Protein AF-A0A367QYI2-F1 (afdb_monomer)

Structure (mmCIF, N/CA/C/O backbone):
data_AF-A0A367QYI2-F1
#
_entry.id   AF-A0A367QYI2-F1
#
loop_
_atom_site.group_PDB
_atom_site.id
_atom_site.type_symbol
_atom_site.label_atom_id
_atom_site.label_alt_id
_atom_site.label_comp_id
_atom_site.label_asym_id
_atom_site.label_entity_id
_atom_site.label_seq_id
_atom_site.pdbx_PDB_ins_code
_atom_site.Cartn_x
_atom_site.Cartn_y
_atom_site.Cartn_z
_atom_site.occupancy
_atom_site.B_iso_or_equiv
_atom_site.auth_seq_id
_atom_site.auth_comp_id
_atom_site.auth_asym_id
_atom_site.auth_atom_id
_atom_site.pdbx_PDB_model_num
ATOM 1 N N . MET A 1 1 ? -37.140 12.675 24.657 1.00 33.09 1 MET A N 1
ATOM 2 C CA . MET A 1 1 ? -36.921 11.215 24.728 1.00 33.09 1 MET A CA 1
ATOM 3 C C . MET A 1 1 ? -35.432 10.967 24.541 1.00 33.09 1 MET A C 1
ATOM 5 O O . MET A 1 1 ? -34.938 11.070 23.429 1.00 33.09 1 MET A O 1
ATOM 9 N N . THR A 1 2 ? -34.694 10.814 25.639 1.00 36.16 2 THR A N 1
ATOM 10 C CA . THR A 1 2 ? -33.229 10.677 25.660 1.00 36.16 2 THR A CA 1
ATOM 11 C C . THR A 1 2 ? -32.842 9.211 25.486 1.00 36.16 2 THR A C 1
ATOM 13 O O . THR A 1 2 ? -33.290 8.355 26.243 1.00 36.16 2 THR A O 1
ATOM 16 N N . ASN A 1 3 ? -32.056 8.930 24.449 1.00 42.47 3 ASN A N 1
ATOM 17 C CA . ASN A 1 3 ? -31.706 7.588 23.998 1.00 42.47 3 ASN A CA 1
ATOM 18 C C . ASN A 1 3 ? -30.513 7.051 24.818 1.00 42.47 3 ASN A C 1
ATOM 20 O O . ASN A 1 3 ? -29.410 7.586 24.723 1.00 42.47 3 ASN A O 1
ATOM 24 N N . ASN A 1 4 ? -30.724 6.010 25.630 1.00 48.91 4 ASN A N 1
ATOM 25 C CA . ASN A 1 4 ? -29.711 5.374 26.488 1.00 48.91 4 ASN A CA 1
ATOM 26 C C . ASN A 1 4 ? -28.775 4.442 25.688 1.00 48.91 4 ASN A C 1
ATOM 28 O O . ASN A 1 4 ? -28.668 3.254 25.975 1.00 48.91 4 ASN A O 1
ATOM 32 N N . GLN A 1 5 ? -28.088 4.963 24.669 1.00 58.94 5 GLN A N 1
ATOM 33 C CA . GLN A 1 5 ? -27.255 4.155 23.760 1.00 58.94 5 GLN A CA 1
ATOM 34 C C . GLN A 1 5 ? -25.914 3.677 24.360 1.00 58.94 5 GLN A C 1
ATOM 36 O O . GLN A 1 5 ? -25.220 2.882 23.730 1.00 58.94 5 GLN A O 1
ATOM 41 N N . ASN A 1 6 ? -25.563 4.106 25.579 1.00 57.41 6 ASN A N 1
ATOM 42 C CA . ASN A 1 6 ? -24.257 3.850 26.208 1.00 57.41 6 ASN A CA 1
ATOM 43 C C . ASN A 1 6 ? -24.313 2.960 27.469 1.00 57.41 6 ASN A C 1
ATOM 45 O O . ASN A 1 6 ? -23.359 2.967 28.242 1.00 57.41 6 ASN A O 1
ATOM 49 N N . GLN A 1 7 ? -25.404 2.219 27.713 1.00 60.59 7 GLN A N 1
ATOM 50 C CA . GLN A 1 7 ? -25.492 1.303 28.862 1.00 60.59 7 GLN A CA 1
ATOM 51 C C . GLN A 1 7 ? -25.149 -0.157 28.496 1.00 60.59 7 GLN A C 1
ATOM 53 O O . GLN A 1 7 ? -25.403 -0.564 27.358 1.00 60.59 7 GLN A O 1
ATOM 58 N N . PRO A 1 8 ? -24.580 -0.940 29.438 1.00 59.44 8 PRO A N 1
ATOM 59 C CA . PRO A 1 8 ? -24.299 -2.366 29.248 1.00 59.44 8 PRO A CA 1
ATOM 60 C C . PRO A 1 8 ? -25.565 -3.167 28.919 1.00 59.44 8 PRO A C 1
ATOM 62 O O . PRO A 1 8 ? -26.637 -2.867 29.449 1.00 59.44 8 PRO A O 1
ATOM 65 N N . ARG A 1 9 ? -25.445 -4.199 28.074 1.00 71.56 9 ARG A N 1
ATOM 66 C CA . ARG A 1 9 ? -26.553 -5.116 27.736 1.00 71.56 9 ARG A CA 1
ATOM 67 C C . ARG A 1 9 ? -26.492 -6.397 28.567 1.00 71.56 9 ARG A C 1
ATOM 69 O O . ARG A 1 9 ? -25.486 -6.696 29.200 1.00 71.56 9 ARG A O 1
ATOM 76 N N . GLU A 1 10 ? -27.572 -7.175 28.508 1.00 49.34 10 GLU A N 1
ATOM 77 C CA . GLU A 1 10 ? -27.796 -8.405 29.287 1.00 49.34 10 GLU A CA 1
ATOM 78 C C . GLU A 1 10 ? -26.664 -9.452 29.188 1.00 49.34 10 GLU A C 1
ATOM 80 O O . GLU A 1 10 ? -26.490 -10.248 30.105 1.00 49.34 10 GLU A O 1
ATOM 85 N N . PHE A 1 11 ? -25.851 -9.421 28.126 1.00 48.97 11 PHE A N 1
ATOM 86 C CA . PHE A 1 11 ? -24.791 -10.405 27.865 1.00 48.97 11 PHE A CA 1
ATOM 87 C C . PHE A 1 11 ? -23.361 -9.841 27.956 1.00 48.97 11 PHE A C 1
ATOM 89 O O . PHE A 1 11 ? -22.409 -10.511 27.551 1.00 48.97 11 PHE A O 1
ATOM 96 N N . ASP A 1 12 ? -23.184 -8.622 28.472 1.00 59.81 12 ASP A N 1
ATOM 97 C CA . ASP A 1 12 ? -21.860 -8.004 28.584 1.00 59.81 12 ASP A CA 1
ATOM 98 C C . ASP A 1 12 ? -21.058 -8.610 29.756 1.00 59.81 12 ASP A C 1
ATOM 100 O O . ASP A 1 12 ? -21.480 -8.589 30.912 1.00 59.81 12 ASP A O 1
ATOM 104 N N . ALA A 1 13 ? -19.866 -9.144 29.466 1.00 55.72 13 ALA A N 1
ATOM 105 C CA . ALA A 1 13 ? -19.007 -9.792 30.460 1.00 55.72 13 ALA A CA 1
ATOM 106 C C . ALA A 1 13 ? -18.447 -8.806 31.509 1.00 55.72 13 ALA A C 1
ATOM 108 O O . ALA A 1 13 ? -17.882 -7.761 31.168 1.00 55.72 13 ALA A O 1
ATOM 109 N N . VAL A 1 14 ? -18.537 -9.184 32.790 1.00 59.78 14 VAL A N 1
ATOM 110 C CA . VAL A 1 14 ? -18.069 -8.401 33.948 1.00 59.78 14 VAL A CA 1
ATOM 111 C C . VAL A 1 14 ? -16.711 -8.926 34.433 1.00 59.78 14 VAL A C 1
ATOM 113 O O . VAL A 1 14 ? -16.558 -10.115 34.701 1.00 59.78 14 VAL A O 1
ATOM 116 N N . LEU A 1 15 ? -15.713 -8.045 34.569 1.00 46.69 15 LEU A N 1
ATOM 117 C CA . LEU A 1 15 ? -14.399 -8.385 35.134 1.00 46.69 15 LEU A CA 1
ATOM 118 C C . LEU A 1 15 ? -14.433 -8.274 36.666 1.00 46.69 15 LEU A C 1
ATOM 120 O O . LEU A 1 15 ? -14.500 -7.167 37.200 1.00 46.69 15 LEU A O 1
ATOM 124 N N . GLY A 1 16 ? -14.355 -9.410 37.360 1.00 41.06 16 GLY A N 1
ATOM 125 C CA . GLY A 1 16 ? -14.095 -9.467 38.800 1.00 41.06 16 GLY A CA 1
ATOM 126 C C . GLY A 1 16 ? -12.598 -9.342 39.103 1.00 41.06 16 GLY A C 1
ATOM 127 O O . GLY A 1 16 ? -11.780 -10.003 38.467 1.00 41.06 16 GLY A O 1
ATOM 128 N N . GLY A 1 17 ? -12.241 -8.487 40.061 1.00 43.31 17 GLY A N 1
ATOM 129 C CA . GLY A 1 17 ? -10.949 -8.515 40.755 1.00 43.31 17 GLY A CA 1
ATOM 130 C C . GLY A 1 17 ? -11.132 -9.069 42.172 1.00 43.31 17 GLY A C 1
ATOM 131 O O . GLY A 1 17 ? -12.247 -9.067 42.681 1.00 43.31 17 GLY A O 1
ATOM 132 N N . GLU A 1 18 ? -10.055 -9.523 42.817 1.00 44.06 18 GLU A N 1
ATOM 133 C CA . GLU A 1 18 ? -10.060 -10.210 44.129 1.00 44.06 18 GLU A CA 1
ATOM 134 C C . GLU A 1 18 ? -10.476 -9.349 45.347 1.00 44.06 18 GLU A C 1
ATOM 136 O O . GLU A 1 18 ? -10.315 -9.765 46.491 1.00 44.06 18 GLU A O 1
ATOM 141 N N . ALA A 1 19 ? -11.042 -8.159 45.136 1.00 45.22 19 ALA A N 1
ATOM 142 C CA . ALA A 1 19 ? -11.646 -7.353 46.193 1.00 45.22 19 ALA A CA 1
ATOM 143 C C . ALA A 1 19 ? -13.176 -7.362 46.038 1.00 45.22 19 ALA A C 1
ATOM 145 O O . ALA A 1 19 ? -13.660 -7.266 44.904 1.00 45.22 19 ALA A O 1
ATOM 146 N N . PRO A 1 20 ? -13.956 -7.441 47.137 1.00 42.88 20 PRO A N 1
ATOM 147 C CA . PRO A 1 20 ? -15.406 -7.322 47.053 1.00 42.88 20 PRO A CA 1
ATOM 148 C C . PRO A 1 20 ? -15.742 -6.003 46.342 1.00 42.88 20 PRO A C 1
ATOM 150 O O . PRO A 1 20 ? -15.169 -4.963 46.691 1.00 42.88 20 PRO A O 1
ATOM 153 N N . PRO A 1 21 ? -16.602 -6.031 45.309 1.00 43.38 21 PRO A N 1
ATOM 154 C CA . PRO A 1 21 ? -16.831 -4.858 44.490 1.00 43.38 21 PRO A CA 1
ATOM 155 C C . PRO A 1 21 ? -17.368 -3.726 45.373 1.00 43.38 21 PRO A C 1
ATOM 157 O O . PRO A 1 21 ? -18.259 -3.967 46.197 1.00 43.38 21 PRO A O 1
ATOM 160 N N . PRO A 1 22 ? -16.871 -2.484 45.213 1.00 47.41 22 PRO A N 1
ATOM 161 C CA . PRO A 1 22 ? -17.568 -1.327 45.744 1.00 47.41 22 PRO A CA 1
ATOM 162 C C . PRO A 1 22 ? -19.017 -1.416 45.269 1.00 47.41 22 PRO A C 1
ATOM 164 O O . PRO A 1 22 ? -19.263 -1.726 44.104 1.00 47.41 22 PRO A O 1
ATOM 167 N N . VAL A 1 23 ? -19.973 -1.106 46.141 1.00 47.53 23 VAL A N 1
ATOM 168 C CA . VAL A 1 23 ? -21.430 -1.174 45.888 1.00 47.53 23 VAL A CA 1
ATOM 169 C C . VAL A 1 23 ? -21.878 -0.258 44.717 1.00 47.53 23 VAL A C 1
ATOM 171 O O . VAL A 1 23 ? -23.050 -0.183 44.369 1.00 47.53 23 VAL A O 1
ATOM 174 N N . GLN A 1 24 ? -20.929 0.417 44.060 1.00 39.41 24 GLN A N 1
ATOM 175 C CA . GLN A 1 24 ? -21.075 1.308 42.908 1.00 39.41 24 GLN A CA 1
ATOM 176 C C . GLN A 1 24 ? -20.032 1.028 41.801 1.00 39.41 24 GLN A C 1
ATOM 178 O O . GLN A 1 24 ? -19.672 1.924 41.039 1.00 39.41 24 GLN A O 1
ATOM 183 N N . GLY A 1 25 ? -19.500 -0.195 41.711 1.00 41.28 25 GLY A N 1
ATOM 184 C CA . GLY A 1 25 ? -18.565 -0.602 40.661 1.00 41.28 25 GLY A CA 1
ATOM 185 C C . GLY A 1 25 ? -19.234 -0.598 39.287 1.00 41.28 25 GLY A C 1
ATOM 186 O O . GLY A 1 25 ? -19.836 -1.588 38.883 1.00 41.28 25 GLY A O 1
ATOM 187 N N . ALA A 1 26 ? -19.152 0.529 38.580 1.00 44.59 26 ALA A N 1
ATOM 188 C CA . ALA A 1 26 ? -19.699 0.696 37.243 1.00 44.59 26 ALA A CA 1
ATOM 189 C C . ALA A 1 26 ? -19.137 -0.370 36.288 1.00 44.59 26 ALA A C 1
ATOM 191 O O . ALA A 1 26 ? -17.939 -0.409 35.995 1.00 44.59 26 ALA A O 1
ATOM 192 N N . VAL A 1 27 ? -20.023 -1.228 35.785 1.00 48.16 27 VAL A N 1
ATOM 193 C CA . VAL A 1 27 ? -19.749 -2.105 34.649 1.00 48.16 27 VAL A CA 1
ATOM 194 C C . VAL A 1 27 ? -19.496 -1.189 33.455 1.00 48.16 27 VAL A C 1
ATOM 196 O O . VAL A 1 27 ? -20.426 -0.584 32.926 1.00 48.16 27 VAL A O 1
ATOM 199 N N . LEU A 1 28 ? -18.236 -1.042 33.042 1.00 55.84 28 LEU A N 1
ATOM 200 C CA . LEU A 1 28 ? -17.878 -0.368 31.790 1.00 55.84 28 LEU A CA 1
ATOM 201 C C . LEU A 1 28 ? -18.265 -1.280 30.614 1.00 55.84 28 LEU A C 1
ATOM 203 O O . LEU A 1 28 ? -17.398 -1.812 29.929 1.00 55.84 28 LEU A O 1
ATOM 207 N N . GLY A 1 29 ? -19.559 -1.542 30.449 1.00 71.00 29 GLY A N 1
ATOM 208 C CA . GLY A 1 29 ? -20.126 -2.123 29.237 1.00 71.00 29 GLY A CA 1
ATOM 209 C C . GLY A 1 29 ? -20.363 -1.039 28.191 1.00 71.00 29 GLY A C 1
ATOM 210 O O . GLY A 1 29 ? -19.958 0.117 28.358 1.00 71.00 29 GLY A O 1
ATOM 211 N N . GLY A 1 30 ? -21.004 -1.409 27.090 1.00 84.62 30 GLY A N 1
ATOM 212 C CA . GLY A 1 30 ? -21.231 -0.470 25.999 1.00 84.62 30 GLY A CA 1
ATOM 213 C C . GLY A 1 30 ? -19.937 0.015 25.323 1.00 84.62 30 GLY A C 1
ATOM 214 O O . GLY A 1 30 ? -18.882 -0.621 25.388 1.00 84.62 30 GLY A O 1
ATOM 215 N N . ILE A 1 31 ? -20.002 1.187 24.688 1.00 90.00 31 ILE A N 1
ATOM 216 C CA . ILE A 1 31 ? -18.887 1.742 23.904 1.00 90.00 31 ILE A CA 1
ATOM 217 C C . ILE A 1 31 ? -17.633 2.052 24.743 1.00 90.00 31 ILE A C 1
ATOM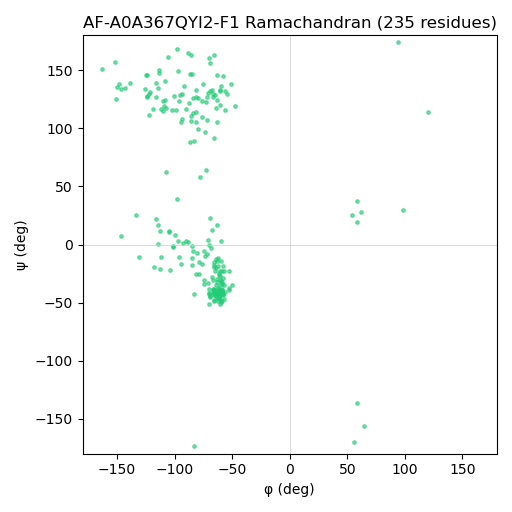 219 O O . ILE A 1 31 ? -16.511 1.935 24.251 1.00 90.00 31 ILE A O 1
ATOM 223 N N . GLU A 1 32 ? -17.787 2.389 26.026 1.00 87.44 32 GLU A N 1
ATOM 224 C CA . GLU A 1 32 ? -16.648 2.628 26.926 1.00 87.44 32 GLU A CA 1
ATOM 225 C C . GLU A 1 32 ? -15.908 1.327 27.270 1.00 87.44 32 GLU A C 1
ATOM 227 O O . GLU A 1 32 ? -14.675 1.306 27.356 1.00 87.44 32 GLU A O 1
ATOM 232 N N . GLY A 1 33 ? -16.634 0.209 27.364 1.00 88.19 33 GLY A N 1
ATOM 233 C CA . GLY A 1 33 ? -16.040 -1.123 27.472 1.00 88.19 33 GLY A CA 1
ATOM 234 C C . GLY A 1 33 ? -15.196 -1.490 26.258 1.00 88.19 33 GLY A C 1
ATOM 235 O O . GLY A 1 33 ? -14.067 -1.972 26.403 1.00 88.19 33 GLY A O 1
ATOM 236 N N . VAL A 1 34 ? -15.705 -1.182 25.062 1.00 91.06 34 VAL A N 1
ATOM 237 C CA . VAL A 1 34 ? -14.985 -1.376 23.797 1.00 91.06 34 VAL A CA 1
ATOM 238 C C . VAL A 1 34 ? -13.680 -0.580 23.779 1.00 91.06 34 VAL A C 1
ATOM 240 O O . VAL A 1 34 ? -12.621 -1.151 23.519 1.00 91.06 34 VAL A O 1
ATOM 243 N N . LYS A 1 35 ? -13.711 0.715 24.124 1.00 92.94 35 LYS A N 1
ATOM 244 C CA . LYS A 1 35 ? -12.503 1.564 24.179 1.00 92.94 35 LYS A CA 1
ATOM 245 C C . LYS A 1 35 ? -11.456 1.031 25.160 1.00 92.94 35 LYS A C 1
ATOM 247 O O . LYS A 1 35 ? -10.257 1.016 24.855 1.00 92.94 35 LYS A O 1
ATOM 252 N N . ARG A 1 36 ? -11.895 0.548 26.329 1.00 88.88 36 ARG A N 1
ATOM 253 C CA . ARG A 1 36 ? -11.002 -0.045 27.335 1.00 88.88 36 ARG A CA 1
ATOM 254 C C . ARG A 1 36 ? -10.322 -1.307 26.805 1.00 88.88 36 ARG A C 1
ATOM 256 O O . ARG A 1 36 ? -9.107 -1.446 26.950 1.00 88.88 36 ARG A O 1
ATOM 263 N N . ARG A 1 37 ? -11.077 -2.209 26.169 1.00 90.44 37 ARG A N 1
ATOM 264 C CA . ARG A 1 37 ? -10.540 -3.444 25.571 1.00 90.44 37 ARG A CA 1
ATOM 265 C C . ARG A 1 37 ? -9.614 -3.157 24.384 1.00 90.44 37 ARG A C 1
ATOM 267 O O . ARG A 1 37 ? -8.548 -3.768 24.291 1.00 90.44 37 ARG A O 1
ATOM 274 N N . LEU A 1 38 ? -9.946 -2.164 23.559 1.00 89.75 38 LEU A N 1
ATOM 275 C CA . LEU A 1 38 ? -9.109 -1.685 22.454 1.00 89.75 38 LEU A CA 1
ATOM 276 C C . LEU A 1 38 ? -7.736 -1.164 22.920 1.00 89.75 38 LEU A C 1
ATOM 278 O O . LEU A 1 38 ? -6.741 -1.287 22.203 1.00 89.75 38 LEU A O 1
ATOM 282 N N . SER A 1 39 ? -7.674 -0.611 24.134 1.00 86.75 39 SER A N 1
ATOM 283 C CA . SER A 1 39 ? -6.437 -0.117 24.757 1.00 86.75 39 SER A CA 1
ATOM 284 C C . SER A 1 39 ? -5.618 -1.205 25.467 1.00 86.75 39 SER A C 1
ATOM 286 O O . SER A 1 39 ? -4.508 -0.933 25.939 1.00 86.75 39 SER A O 1
ATOM 288 N N . SER A 1 40 ? -6.136 -2.436 25.558 1.00 84.19 40 SER A N 1
ATOM 289 C CA . SER A 1 40 ? -5.463 -3.538 26.251 1.00 84.19 40 SER A CA 1
ATOM 290 C C . SER A 1 40 ? -4.158 -3.963 25.557 1.00 84.19 40 SER A C 1
ATOM 292 O O . SER A 1 40 ? -3.880 -3.626 24.404 1.00 84.19 40 SER A O 1
ATOM 294 N N . SER A 1 41 ? -3.303 -4.695 26.274 1.00 82.44 41 SER A N 1
ATOM 295 C CA . SER A 1 41 ? -2.088 -5.294 25.704 1.00 82.44 41 SER A CA 1
ATOM 296 C C . SER A 1 41 ? -2.375 -6.535 24.852 1.00 82.44 41 SER A C 1
ATOM 298 O O . SER A 1 41 ? -1.515 -6.941 24.071 1.00 82.44 41 SER A O 1
ATOM 300 N N . ASN A 1 42 ? -3.565 -7.132 24.974 1.00 86.19 42 ASN A N 1
ATOM 301 C CA . ASN A 1 42 ? -3.948 -8.303 24.202 1.00 86.19 42 ASN A CA 1
ATOM 302 C C . ASN A 1 42 ? -4.421 -7.878 22.802 1.00 86.19 42 ASN A C 1
ATOM 304 O O . ASN A 1 42 ? -5.451 -7.226 22.633 1.00 86.19 42 ASN A O 1
ATOM 308 N N . ILE A 1 43 ? -3.652 -8.269 21.786 1.00 83.06 43 ILE A N 1
ATOM 309 C CA . ILE A 1 43 ? -3.894 -7.873 20.397 1.00 83.06 43 ILE A CA 1
ATOM 310 C C . ILE A 1 43 ? -5.203 -8.459 19.857 1.00 83.06 43 ILE A C 1
ATOM 312 O O . ILE A 1 43 ? -5.911 -7.765 19.134 1.00 83.06 43 ILE A O 1
ATOM 316 N N . GLU A 1 44 ? -5.533 -9.705 20.196 1.00 84.00 44 GLU A N 1
ATOM 317 C CA . GLU A 1 44 ? -6.757 -10.361 19.720 1.00 84.00 44 GLU A CA 1
ATOM 318 C C . GLU A 1 44 ? -7.998 -9.685 20.298 1.00 84.00 44 GLU A C 1
ATOM 320 O O . GLU A 1 44 ? -8.940 -9.389 19.566 1.00 84.00 44 GLU A O 1
ATOM 325 N N . VAL A 1 45 ? -7.946 -9.330 21.585 1.00 87.25 45 VAL A N 1
ATOM 326 C CA . VAL A 1 45 ? -8.983 -8.525 22.244 1.00 87.25 45 VAL A CA 1
ATOM 327 C C . VAL A 1 45 ? -9.115 -7.160 21.570 1.00 87.25 45 VAL A C 1
ATOM 329 O O . VAL A 1 45 ? -10.231 -6.704 21.317 1.00 87.25 45 VAL A O 1
ATOM 332 N N . GLY A 1 46 ? -7.995 -6.519 21.226 1.00 89.38 46 GLY A N 1
ATOM 333 C CA . GLY A 1 46 ? -7.995 -5.265 20.476 1.00 89.38 46 GLY A CA 1
ATOM 334 C C . GLY A 1 46 ? -8.685 -5.393 19.115 1.00 89.38 46 GLY A C 1
ATOM 335 O O . GLY A 1 46 ? -9.568 -4.599 18.808 1.00 89.38 46 GLY A O 1
ATOM 336 N N . ILE A 1 47 ? -8.340 -6.414 18.324 1.00 87.88 47 ILE A N 1
ATOM 337 C CA . ILE A 1 47 ? -8.947 -6.680 17.007 1.00 87.88 47 ILE A CA 1
ATOM 338 C C . ILE A 1 47 ? -10.454 -6.942 17.135 1.00 87.88 47 ILE A C 1
ATOM 340 O O . ILE A 1 47 ? -11.241 -6.360 16.386 1.00 87.88 47 ILE A O 1
ATOM 344 N N . ALA A 1 48 ? -10.861 -7.777 18.095 1.00 89.50 48 ALA A N 1
ATOM 345 C CA . ALA A 1 48 ? -12.269 -8.069 18.350 1.00 89.50 48 ALA A CA 1
ATOM 346 C C . ALA A 1 48 ? -13.048 -6.797 18.726 1.00 89.50 48 ALA A C 1
ATOM 348 O O . ALA A 1 48 ? -14.141 -6.568 18.211 1.00 89.50 48 ALA A O 1
ATOM 349 N N . SER A 1 49 ? -12.443 -5.922 19.536 1.00 92.62 49 SER A N 1
ATOM 350 C CA . SER A 1 49 ? -13.050 -4.655 19.967 1.00 92.62 49 SER A CA 1
ATOM 351 C C . SER A 1 49 ? -13.293 -3.691 18.803 1.00 92.62 49 SER A C 1
ATOM 353 O O . SER A 1 49 ? -14.299 -2.990 18.797 1.00 92.62 49 SER A O 1
ATOM 355 N N . VAL A 1 50 ? -12.419 -3.668 17.786 1.00 95.12 50 VAL A N 1
ATOM 356 C CA . VAL A 1 50 ? -12.649 -2.852 16.578 1.00 95.12 50 VAL A CA 1
ATOM 357 C C . VAL A 1 50 ? -13.920 -3.298 15.854 1.00 95.12 50 VAL A C 1
ATOM 359 O O . VAL A 1 50 ? -14.712 -2.462 15.436 1.00 95.12 50 VAL A O 1
ATOM 362 N N . SER A 1 51 ? -14.135 -4.608 15.729 1.00 91.44 51 SER A N 1
ATOM 363 C CA . SER A 1 51 ? -15.340 -5.136 15.073 1.00 91.44 51 SER A CA 1
ATOM 364 C C . SER A 1 51 ? -16.589 -4.890 15.925 1.00 91.44 51 SER A C 1
ATOM 366 O O . SER A 1 51 ? -17.623 -4.481 15.406 1.00 91.44 51 SER A O 1
ATOM 368 N N . GLU A 1 52 ? -16.479 -5.083 17.243 1.00 92.44 52 GLU A N 1
ATOM 369 C CA . GLU A 1 52 ? -17.567 -4.852 18.199 1.00 92.44 52 GLU A CA 1
ATOM 370 C C . GLU A 1 52 ? -18.045 -3.393 18.206 1.00 92.44 52 GLU A C 1
ATOM 372 O O . GLU A 1 52 ? -19.239 -3.138 18.363 1.00 92.44 52 GLU A O 1
ATOM 377 N N . ALA A 1 53 ? -17.134 -2.434 18.000 1.00 95.50 53 ALA A N 1
ATOM 378 C CA . ALA A 1 53 ? -17.446 -1.009 17.993 1.00 95.50 53 ALA A CA 1
ATOM 379 C C . ALA A 1 53 ? -18.594 -0.663 17.032 1.00 95.50 53 ALA A C 1
ATOM 381 O O . ALA A 1 53 ? -19.446 0.148 17.383 1.00 95.50 53 ALA A O 1
ATOM 382 N N . LEU A 1 54 ? -18.688 -1.318 15.869 1.00 92.12 54 LEU A N 1
ATOM 383 C CA . LEU A 1 54 ? -19.737 -1.050 14.876 1.00 92.12 54 LEU A CA 1
ATOM 384 C C . LEU A 1 54 ? -21.165 -1.252 15.415 1.00 92.12 54 LEU A C 1
ATOM 386 O O . LEU A 1 54 ? -22.100 -0.619 14.928 1.00 92.12 54 LEU A O 1
ATOM 390 N N . ASN A 1 55 ? -21.341 -2.044 16.479 1.00 92.75 55 ASN A N 1
ATOM 391 C CA . ASN A 1 55 ? -22.636 -2.260 17.135 1.00 92.75 55 ASN A CA 1
ATOM 392 C C . ASN A 1 55 ? -23.179 -1.017 17.873 1.00 92.75 55 ASN A C 1
ATOM 394 O O . ASN A 1 55 ? -24.278 -1.071 18.434 1.00 92.75 55 ASN A O 1
ATOM 398 N N . TYR A 1 56 ? -22.415 0.081 17.895 1.00 92.81 56 TYR A N 1
ATOM 399 C CA . TYR A 1 56 ? -22.725 1.334 18.589 1.00 92.81 56 TYR A CA 1
ATOM 400 C C . TYR A 1 56 ? -22.909 2.529 17.631 1.00 92.81 56 TYR A C 1
ATOM 402 O O . TYR A 1 56 ? -22.770 3.684 18.040 1.00 92.81 56 TYR A O 1
ATOM 410 N N . GLY A 1 57 ? -23.217 2.275 16.352 1.00 92.19 57 GLY A N 1
ATOM 411 C CA . GLY A 1 57 ? -23.531 3.316 15.362 1.00 92.19 57 GLY A CA 1
ATOM 412 C C . GLY A 1 57 ? -22.393 4.327 15.186 1.00 92.19 57 GLY A C 1
ATOM 413 O O . GLY A 1 57 ? -21.226 3.944 15.152 1.00 92.19 57 GLY A O 1
ATOM 414 N N . ASN A 1 58 ? -22.712 5.625 15.125 1.00 93.69 58 ASN A N 1
ATOM 415 C CA . ASN A 1 58 ? -21.713 6.683 14.912 1.00 93.69 58 ASN A CA 1
ATOM 416 C C . ASN A 1 58 ? -20.627 6.708 16.000 1.00 93.69 58 ASN A C 1
ATOM 418 O O . ASN A 1 58 ? -19.454 6.893 15.691 1.00 93.69 58 ASN A O 1
ATOM 422 N N . ALA A 1 59 ? -20.988 6.475 17.268 1.00 93.19 59 ALA A N 1
ATOM 423 C CA . ALA A 1 59 ? -20.010 6.392 18.359 1.00 93.19 59 ALA A CA 1
ATOM 424 C C . ALA A 1 59 ? -19.033 5.224 18.147 1.00 93.19 59 ALA A C 1
ATOM 426 O O . ALA A 1 59 ? -17.836 5.346 18.404 1.00 93.19 59 ALA A O 1
ATOM 427 N N . GLY A 1 60 ? -19.552 4.119 17.617 1.00 95.69 60 GLY A N 1
ATOM 428 C CA . GLY A 1 60 ? -18.787 2.981 17.134 1.00 95.69 60 GLY A CA 1
ATOM 429 C C . GLY A 1 60 ? -17.827 3.319 16.005 1.00 95.69 60 GLY A C 1
ATOM 430 O O . GLY A 1 60 ? -16.638 3.023 16.093 1.00 95.69 60 GLY A O 1
ATOM 431 N N . LEU A 1 61 ? -18.334 3.987 14.968 1.00 97.06 61 LEU A N 1
ATOM 432 C CA . LEU A 1 61 ? -17.547 4.396 13.807 1.00 97.06 61 LEU A CA 1
ATOM 433 C C . LEU A 1 61 ? -16.358 5.280 14.206 1.00 97.06 61 LEU A C 1
ATOM 435 O O . LEU A 1 61 ? -15.241 5.038 13.752 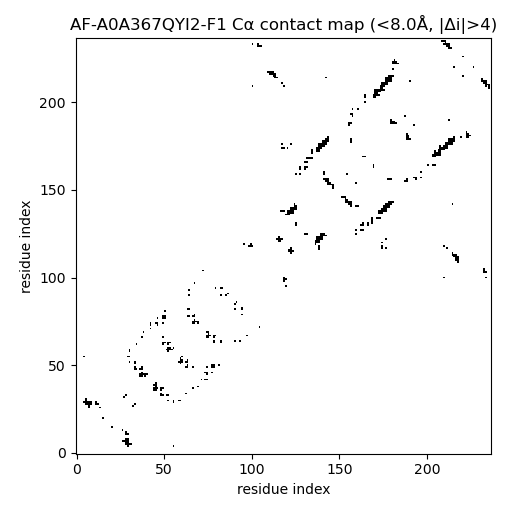1.00 97.06 61 LEU A O 1
ATOM 439 N N . TYR A 1 62 ? -16.560 6.228 15.128 1.00 96.44 62 TYR A N 1
ATOM 440 C CA . TYR A 1 62 ? -15.467 7.034 15.680 1.00 96.44 62 TYR A CA 1
ATOM 441 C C . TYR A 1 62 ? -14.394 6.183 16.362 1.00 96.44 62 TYR A C 1
ATOM 443 O O . TYR A 1 62 ? -13.210 6.430 16.154 1.00 96.44 62 TYR A O 1
ATOM 451 N N . VAL A 1 63 ? -14.779 5.154 17.123 1.00 96.94 63 VAL A N 1
ATOM 452 C CA . VAL A 1 63 ? -13.817 4.234 17.752 1.00 96.94 63 VAL A CA 1
ATOM 453 C C . VAL A 1 63 ? -13.031 3.441 16.703 1.00 96.94 63 VAL A C 1
ATOM 455 O O . VAL A 1 63 ? -11.822 3.264 16.858 1.00 96.94 63 VAL A O 1
ATOM 458 N N . VAL A 1 64 ? -13.668 3.010 15.610 1.00 97.19 64 VAL A N 1
ATOM 459 C CA . VAL A 1 64 ? -12.969 2.342 14.496 1.00 97.19 64 VAL A CA 1
ATOM 460 C C . VAL A 1 64 ? -12.000 3.305 13.797 1.00 97.19 64 VAL A C 1
ATOM 462 O O . VAL A 1 64 ? -10.861 2.930 13.525 1.00 97.19 64 VAL A O 1
ATOM 465 N N . ILE A 1 65 ? -12.397 4.559 13.564 1.00 96.25 65 ILE A N 1
ATOM 466 C CA . ILE A 1 65 ? -11.512 5.597 13.010 1.00 96.25 65 ILE A CA 1
ATOM 467 C C . ILE A 1 65 ? -10.326 5.860 13.950 1.00 96.25 65 ILE A C 1
ATOM 469 O O . ILE A 1 65 ? -9.181 5.908 13.500 1.00 96.25 65 ILE A O 1
ATOM 473 N N . GLU A 1 66 ? -10.556 5.984 15.260 1.00 94.56 66 GLU A N 1
ATOM 474 C CA . GLU A 1 66 ? -9.478 6.156 16.241 1.00 94.56 66 GLU A CA 1
ATOM 475 C C . GLU A 1 66 ? -8.532 4.952 16.289 1.00 94.56 66 GLU A C 1
ATOM 477 O O . GLU A 1 66 ? -7.324 5.124 16.481 1.00 94.56 66 GLU A O 1
ATOM 482 N N . ALA A 1 67 ? -9.033 3.741 16.036 1.00 94.38 67 ALA A N 1
ATOM 483 C CA . ALA A 1 67 ? -8.213 2.536 15.980 1.00 94.38 67 ALA A CA 1
ATOM 484 C C . ALA A 1 67 ? -7.157 2.567 14.857 1.00 94.38 67 ALA A C 1
ATOM 486 O O . ALA A 1 67 ? -6.142 1.875 14.973 1.00 94.38 67 ALA A O 1
ATOM 487 N N . LEU A 1 68 ? -7.298 3.426 13.834 1.00 91.94 68 LEU A N 1
ATOM 488 C CA . LEU A 1 68 ? -6.229 3.697 12.859 1.00 91.94 68 LEU A CA 1
ATOM 489 C C . LEU A 1 68 ? -4.961 4.279 13.511 1.00 91.94 68 LEU A C 1
ATOM 491 O O . LEU A 1 68 ? -3.870 4.145 12.963 1.00 91.94 68 LEU A O 1
ATOM 495 N N . LYS A 1 69 ? -5.077 4.891 14.694 1.00 89.56 69 LYS A N 1
ATOM 496 C CA . LYS A 1 69 ? -3.956 5.445 15.473 1.00 89.56 69 LYS A CA 1
ATOM 497 C C . LYS A 1 69 ? -3.449 4.487 16.559 1.00 89.56 69 LYS A C 1
ATOM 499 O O . LYS A 1 69 ? -2.569 4.855 17.334 1.00 89.56 69 LYS A O 1
ATOM 504 N N . ASN A 1 70 ? -3.992 3.270 16.654 1.00 89.75 70 ASN A N 1
ATOM 505 C CA . ASN A 1 70 ? -3.632 2.321 17.710 1.00 89.75 70 ASN A CA 1
ATOM 506 C C . ASN A 1 70 ? -2.151 1.909 17.623 1.00 89.75 70 ASN A C 1
ATOM 508 O O . ASN A 1 70 ? -1.614 1.736 16.534 1.00 89.75 70 ASN A O 1
ATOM 512 N N . LYS A 1 71 ? -1.493 1.664 18.762 1.00 85.25 71 LYS A N 1
ATOM 513 C CA . LYS A 1 71 ? -0.093 1.195 18.811 1.00 85.25 71 LYS A CA 1
ATOM 514 C C . LYS A 1 71 ? 0.148 -0.128 18.065 1.00 85.25 71 LYS A C 1
ATOM 516 O O . LYS A 1 71 ? 1.248 -0.374 17.583 1.00 85.25 71 LYS A O 1
ATOM 521 N N . SER A 1 72 ? -0.864 -0.994 17.982 1.00 84.38 72 SER A N 1
ATOM 522 C CA . SER A 1 72 ? -0.784 -2.291 17.312 1.00 84.38 72 SER A CA 1
ATOM 523 C C . SER A 1 72 ? -1.182 -2.177 15.841 1.00 84.38 72 SER A C 1
ATOM 525 O O . SER A 1 72 ? -2.345 -1.931 15.524 1.00 84.38 72 SER A O 1
ATOM 527 N N . ARG A 1 73 ? -0.247 -2.449 14.920 1.00 78.62 73 ARG A N 1
ATOM 528 C CA . ARG A 1 73 ? -0.534 -2.499 13.472 1.00 78.62 73 ARG A CA 1
ATOM 529 C C . ARG A 1 73 ? -1.602 -3.527 13.114 1.00 78.62 73 ARG A C 1
ATOM 531 O O . ARG A 1 73 ? -2.417 -3.264 12.238 1.00 78.62 73 ARG A O 1
ATOM 538 N N . LYS A 1 74 ? -1.671 -4.658 13.823 1.00 83.12 74 LYS A N 1
ATOM 539 C CA . LYS A 1 74 ? -2.738 -5.651 13.612 1.00 83.12 74 LYS A CA 1
ATOM 540 C C . LYS A 1 74 ? -4.127 -5.065 13.900 1.00 83.12 74 LYS A C 1
ATOM 542 O O . LYS A 1 74 ? -5.059 -5.319 13.144 1.00 83.12 74 LYS A O 1
ATOM 547 N N . VAL A 1 75 ? -4.242 -4.229 14.935 1.00 89.12 75 VAL A N 1
ATOM 548 C CA . VAL A 1 75 ? -5.481 -3.503 15.264 1.00 89.12 75 VAL A CA 1
ATOM 549 C C . VAL A 1 75 ? -5.775 -2.430 14.212 1.00 89.12 75 VAL A C 1
ATOM 551 O O . VAL A 1 75 ? -6.895 -2.367 13.713 1.00 89.12 75 VAL A O 1
ATOM 554 N N . GLN A 1 76 ? -4.767 -1.655 13.792 1.00 88.88 76 GLN A N 1
ATOM 555 C CA . GLN A 1 76 ? -4.938 -0.675 12.712 1.00 88.88 76 GLN A CA 1
ATOM 556 C C . GLN A 1 76 ? -5.403 -1.328 11.402 1.00 88.88 76 GLN A C 1
ATOM 558 O O . GLN A 1 76 ? -6.277 -0.796 10.730 1.00 88.88 76 GLN A O 1
ATOM 563 N N . ARG A 1 77 ? -4.847 -2.491 11.035 1.00 85.31 77 ARG A N 1
ATOM 564 C CA . ARG A 1 77 ? -5.231 -3.243 9.828 1.00 85.31 77 ARG A CA 1
ATOM 565 C C . ARG A 1 77 ? -6.660 -3.760 9.907 1.00 85.31 77 ARG A C 1
ATOM 567 O O . ARG A 1 77 ? -7.352 -3.737 8.894 1.00 85.31 77 ARG A O 1
ATOM 574 N N . ALA A 1 78 ? -7.097 -4.214 11.082 1.00 89.38 78 ALA A N 1
ATOM 575 C CA . ALA A 1 78 ? -8.488 -4.595 11.299 1.00 89.38 78 ALA A CA 1
ATOM 576 C C . ALA A 1 78 ? -9.424 -3.396 11.076 1.00 89.38 78 ALA A C 1
ATOM 578 O O . ALA A 1 78 ? -10.389 -3.515 10.327 1.00 89.38 78 ALA A O 1
ATOM 579 N N . ALA A 1 79 ? -9.078 -2.230 11.631 1.00 93.44 79 ALA A N 1
ATOM 580 C CA . ALA A 1 79 ? -9.825 -0.991 11.419 1.00 93.44 79 ALA A CA 1
ATOM 581 C C . ALA A 1 79 ? -9.835 -0.566 9.947 1.00 93.44 79 ALA A C 1
ATOM 583 O O . ALA A 1 79 ? -10.895 -0.333 9.382 1.00 93.44 79 ALA A O 1
ATOM 584 N N . LEU A 1 80 ? -8.672 -0.553 9.291 1.00 90.56 80 LEU A N 1
ATOM 585 C CA . LEU A 1 80 ? -8.538 -0.217 7.875 1.00 90.56 80 LEU A CA 1
ATOM 586 C C . LEU A 1 80 ? -9.380 -1.136 6.984 1.00 90.56 80 LEU A C 1
ATOM 588 O O . LEU A 1 80 ? -10.006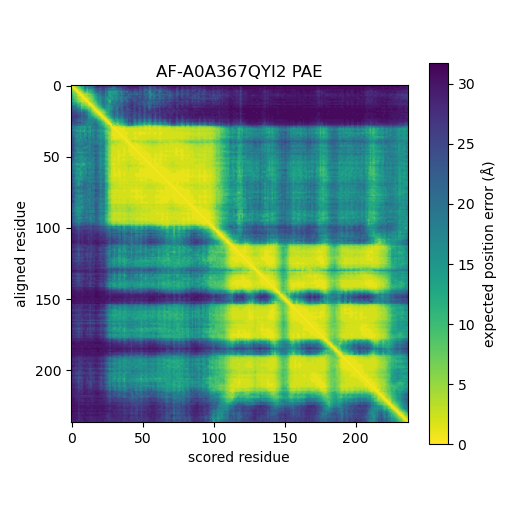 -0.660 6.045 1.00 90.56 80 LEU A O 1
ATOM 592 N N . LYS A 1 81 ? -9.390 -2.446 7.265 1.00 88.19 81 LYS A N 1
ATOM 593 C CA . LYS A 1 81 ? -10.190 -3.418 6.510 1.00 88.19 81 LYS A CA 1
ATOM 594 C C . LYS A 1 81 ? -11.679 -3.096 6.604 1.00 88.19 81 LYS A C 1
ATOM 596 O O . LYS A 1 81 ? -12.346 -3.125 5.587 1.00 88.19 81 LYS A O 1
ATOM 601 N N . ILE A 1 82 ? -12.161 -2.775 7.802 1.00 92.44 82 ILE A N 1
ATOM 602 C CA . ILE A 1 82 ? -13.559 -2.402 8.037 1.00 92.44 82 ILE A CA 1
ATOM 603 C C . ILE A 1 82 ? -13.899 -1.081 7.335 1.00 92.44 82 ILE A C 1
ATOM 605 O O . ILE A 1 82 ? -14.899 -0.994 6.636 1.00 92.44 82 ILE A O 1
ATOM 609 N N . LEU A 1 83 ? -13.059 -0.058 7.502 1.00 94.19 83 LEU A N 1
ATOM 610 C CA . LEU A 1 83 ? -13.326 1.297 7.013 1.00 94.19 83 LEU A CA 1
ATOM 611 C C . LEU A 1 83 ? -13.322 1.406 5.484 1.00 94.19 83 LEU A C 1
ATOM 613 O O . LEU A 1 83 ? -14.011 2.262 4.946 1.00 94.19 83 LEU A O 1
ATOM 617 N N . LYS A 1 84 ? -12.574 0.551 4.776 1.00 89.62 84 LYS A N 1
ATOM 618 C CA . LYS A 1 84 ? -12.539 0.540 3.302 1.00 89.62 84 LYS A CA 1
ATOM 619 C C . LYS A 1 84 ? -13.891 0.238 2.654 1.00 89.62 84 LYS A C 1
ATOM 621 O O . LYS A 1 84 ? -14.098 0.649 1.519 1.00 89.62 84 LYS A O 1
ATOM 626 N N . ASP A 1 85 ? -14.770 -0.452 3.373 1.00 90.06 85 ASP A N 1
ATOM 627 C CA . ASP A 1 85 ? -16.078 -0.877 2.874 1.00 90.06 85 ASP A CA 1
ATOM 628 C C . ASP A 1 85 ? -17.215 0.053 3.358 1.00 90.06 85 ASP A C 1
ATOM 630 O O . ASP A 1 85 ? -18.390 -0.261 3.174 1.00 90.06 85 ASP A O 1
ATOM 634 N N . ILE A 1 86 ? -16.889 1.183 4.006 1.00 92.19 86 ILE A N 1
ATOM 635 C CA . ILE A 1 86 ? -17.863 2.127 4.574 1.00 92.19 86 ILE A CA 1
ATOM 636 C C . ILE A 1 86 ? -17.841 3.444 3.792 1.00 92.19 86 ILE A C 1
ATOM 638 O O . ILE A 1 86 ? -16.855 4.180 3.818 1.00 92.19 86 ILE A O 1
ATOM 642 N N . GLU A 1 87 ? -18.966 3.774 3.159 1.00 93.31 87 GLU A N 1
ATOM 643 C CA . GLU A 1 87 ? -19.191 5.066 2.502 1.00 93.31 87 GLU A CA 1
ATOM 644 C C . GLU A 1 87 ? -19.643 6.120 3.528 1.00 93.31 87 GLU A C 1
ATOM 646 O O . GLU A 1 87 ? -20.833 6.297 3.788 1.00 93.31 87 GLU A O 1
ATOM 651 N N . ASP A 1 88 ? -18.681 6.816 4.140 1.00 94.12 88 ASP A N 1
ATOM 652 C CA . ASP A 1 88 ? -18.927 7.928 5.066 1.00 94.12 88 ASP A CA 1
ATOM 653 C C . ASP A 1 88 ? -17.859 9.036 4.888 1.00 94.12 88 ASP A C 1
ATOM 655 O O . ASP A 1 88 ? -16.664 8.724 4.829 1.00 94.12 88 ASP A O 1
ATOM 659 N N . PRO A 1 89 ? -18.231 10.335 4.830 1.00 93.38 89 PRO A N 1
ATOM 660 C CA . PRO A 1 89 ? -17.273 11.425 4.601 1.00 93.38 89 PRO A CA 1
ATOM 661 C C . PRO A 1 89 ? -16.146 11.522 5.641 1.00 93.38 89 PRO A C 1
ATOM 663 O O . PRO A 1 89 ? -15.027 11.936 5.329 1.00 93.38 89 PRO A O 1
ATOM 666 N N . GLN A 1 90 ? -16.415 11.156 6.897 1.00 92.75 90 GLN A N 1
ATOM 667 C CA . GLN A 1 90 ? -15.404 11.153 7.954 1.00 92.75 90 GLN A CA 1
ATOM 668 C C . GLN A 1 90 ? -14.446 9.977 7.795 1.00 92.75 90 GLN A C 1
ATOM 670 O O . GLN A 1 90 ? -13.256 10.115 8.084 1.00 92.75 90 GLN A O 1
ATOM 675 N N . VAL A 1 91 ? -14.950 8.842 7.306 1.00 94.31 91 VAL A N 1
ATOM 676 C CA . VAL A 1 91 ? -14.131 7.679 6.960 1.00 94.31 91 VAL A CA 1
ATOM 677 C C . VAL A 1 91 ? -13.213 8.007 5.792 1.00 94.31 91 VAL A C 1
ATOM 679 O O . VAL A 1 91 ? -12.009 7.790 5.901 1.00 94.31 91 VAL A O 1
ATOM 682 N N . GLU A 1 92 ? -13.733 8.609 4.723 1.00 90.00 92 GLU A N 1
ATOM 683 C CA . GLU A 1 92 ? -12.932 9.025 3.568 1.00 90.00 92 GLU A CA 1
ATOM 684 C C . GLU A 1 92 ? -11.803 9.981 3.986 1.00 90.00 92 GLU A C 1
ATOM 686 O O . GLU A 1 92 ? -10.630 9.765 3.663 1.00 90.00 92 GLU A O 1
ATOM 691 N N . LEU A 1 93 ? -12.127 10.991 4.801 1.00 91.25 93 LEU A N 1
ATOM 692 C CA . LEU A 1 93 ? -11.138 11.922 5.343 1.00 91.25 93 LEU A CA 1
ATOM 693 C C . LEU A 1 93 ? -10.103 11.216 6.234 1.00 91.25 93 LEU A C 1
ATOM 695 O O . LEU A 1 93 ? -8.908 11.521 6.163 1.00 91.25 93 LEU A O 1
ATOM 699 N N . ALA A 1 94 ? -10.534 10.280 7.081 1.00 90.94 94 ALA A N 1
ATOM 700 C CA . ALA A 1 94 ? -9.639 9.514 7.942 1.00 90.94 94 ALA A CA 1
ATOM 701 C C . ALA A 1 94 ? -8.685 8.627 7.129 1.00 90.94 94 ALA A C 1
ATOM 703 O O . ALA A 1 94 ? -7.488 8.605 7.415 1.00 90.94 94 ALA A O 1
ATOM 704 N N . LEU A 1 95 ? -9.188 7.948 6.096 1.00 87.81 95 LEU A N 1
ATOM 705 C CA . LEU A 1 95 ? -8.402 7.096 5.203 1.00 87.81 95 LEU A CA 1
ATOM 706 C C . LEU A 1 95 ? -7.408 7.908 4.368 1.00 87.81 95 LEU A C 1
ATOM 708 O O . LEU A 1 95 ? -6.249 7.509 4.247 1.00 87.81 95 LEU A O 1
ATOM 712 N N . LYS A 1 96 ? -7.808 9.086 3.876 1.00 83.50 96 LYS A N 1
ATOM 713 C CA . LYS A 1 96 ? -6.915 10.012 3.164 1.00 83.50 96 LYS A CA 1
ATOM 714 C C . LYS A 1 96 ? -5.752 10.486 4.040 1.00 83.50 96 LYS A C 1
ATOM 716 O O . LYS A 1 96 ? -4.622 10.606 3.571 1.00 83.50 96 LYS A O 1
ATOM 721 N N . ASN A 1 97 ? -6.015 10.721 5.325 1.00 84.31 97 ASN A N 1
ATOM 722 C CA . ASN A 1 97 ? -5.006 11.155 6.295 1.00 84.31 97 ASN A CA 1
ATOM 723 C C . ASN A 1 97 ? -4.210 9.996 6.918 1.00 84.31 97 ASN A C 1
ATOM 725 O O . ASN A 1 97 ? -3.199 10.230 7.589 1.00 84.31 97 ASN A O 1
ATOM 729 N N . TYR A 1 98 ? -4.647 8.749 6.729 1.00 82.31 98 TYR A N 1
ATOM 730 C CA . TYR A 1 98 ? -4.009 7.583 7.320 1.00 82.31 98 TYR A CA 1
ATOM 731 C C . TYR A 1 98 ? -2.669 7.281 6.642 1.00 82.31 98 TYR A C 1
ATOM 733 O O . TYR A 1 98 ? -2.597 6.757 5.530 1.00 82.31 98 TYR A O 1
ATOM 741 N N . LYS A 1 99 ? -1.578 7.558 7.358 1.00 72.62 99 LYS A N 1
ATOM 742 C CA . LYS A 1 99 ? -0.218 7.233 6.922 1.00 72.62 99 LYS A CA 1
ATOM 743 C C . LYS A 1 99 ? 0.140 5.806 7.339 1.00 72.62 99 LYS A C 1
ATOM 745 O O . LYS A 1 99 ? 0.727 5.595 8.402 1.00 72.62 99 LYS A O 1
ATOM 750 N N . PHE A 1 100 ? -0.179 4.811 6.504 1.00 64.31 100 PHE A N 1
ATOM 751 C CA . PHE A 1 100 ? 0.195 3.408 6.777 1.00 64.31 100 PHE A CA 1
ATOM 752 C C . PHE A 1 100 ? 1.727 3.227 6.943 1.00 64.31 100 PHE A C 1
ATOM 754 O O . PHE A 1 100 ? 2.160 2.260 7.555 1.00 64.31 100 PHE A O 1
ATOM 761 N N . TRP A 1 101 ? 2.530 4.190 6.472 1.00 56.50 101 TRP A N 1
ATOM 762 C CA . TRP A 1 101 ? 3.998 4.193 6.459 1.00 56.50 101 TRP A CA 1
ATOM 763 C C . TRP A 1 101 ? 4.672 4.764 7.717 1.00 56.50 101 TRP A C 1
ATOM 765 O O . TRP A 1 101 ? 5.891 4.826 7.777 1.00 56.50 101 TRP A O 1
ATOM 775 N N . SER A 1 102 ? 3.922 5.175 8.744 1.00 57.28 102 SER A N 1
ATOM 776 C CA . SER A 1 102 ? 4.496 5.818 9.942 1.00 57.28 102 SER A CA 1
ATOM 777 C C . SER A 1 102 ? 5.319 4.903 10.871 1.00 57.28 102 SER A C 1
ATOM 779 O O . SER A 1 102 ? 5.797 5.363 11.905 1.00 57.28 102 SER A O 1
ATOM 781 N N . SER A 1 103 ? 5.461 3.608 10.566 1.00 49.47 103 SER A N 1
ATOM 782 C CA . SER A 1 103 ? 6.302 2.682 11.334 1.00 49.47 103 SER A CA 1
ATOM 783 C C . SER A 1 103 ? 6.612 1.402 10.556 1.00 49.47 103 SER A C 1
ATOM 785 O O . SER A 1 103 ? 5.808 0.953 9.741 1.00 49.47 103 SER A O 1
ATOM 787 N N . PHE A 1 104 ? 7.769 0.804 10.845 1.00 46.78 104 PHE A N 1
ATOM 788 C CA . PHE A 1 104 ? 8.216 -0.468 10.278 1.00 46.78 104 PHE A CA 1
ATOM 789 C C . PHE A 1 104 ? 7.368 -1.649 10.785 1.00 46.78 104 PHE A C 1
ATOM 791 O O . PHE A 1 104 ? 7.167 -1.799 11.991 1.00 46.78 104 PHE A O 1
ATOM 798 N N . GLU A 1 105 ? 6.910 -2.526 9.884 1.00 46.91 105 GLU A N 1
ATOM 799 C CA . GLU A 1 105 ? 6.277 -3.808 10.227 1.00 46.91 105 GLU A CA 1
ATOM 800 C C . GLU A 1 105 ? 7.031 -4.956 9.546 1.00 46.91 105 GLU A C 1
ATOM 802 O O . GLU A 1 105 ? 7.203 -4.967 8.330 1.00 46.91 105 GLU A O 1
ATOM 807 N N . LYS A 1 106 ? 7.445 -5.959 10.328 1.00 46.12 106 LYS A N 1
ATOM 808 C CA . LYS A 1 106 ? 7.952 -7.225 9.793 1.00 46.12 106 LYS A CA 1
ATOM 809 C C . LYS A 1 106 ? 6.761 -8.111 9.428 1.00 46.12 106 LYS A C 1
ATOM 811 O O . LYS A 1 106 ? 6.099 -8.658 10.311 1.00 46.12 106 LYS A O 1
ATOM 816 N N . VAL A 1 107 ? 6.482 -8.253 8.136 1.00 47.38 107 VAL A N 1
ATOM 817 C CA . VAL A 1 107 ? 5.469 -9.192 7.643 1.00 47.38 107 VAL A CA 1
ATOM 818 C C . VAL A 1 107 ? 6.050 -10.611 7.709 1.00 47.38 107 VAL A C 1
ATOM 820 O O . VAL A 1 107 ? 6.964 -10.946 6.966 1.00 47.38 107 VAL A O 1
ATOM 823 N N . TYR A 1 108 ? 5.543 -11.449 8.620 1.00 42.47 108 TYR A N 1
ATOM 824 C CA . TYR A 1 108 ? 5.992 -12.847 8.772 1.00 42.47 108 TYR A CA 1
ATOM 825 C C . TYR A 1 108 ? 5.360 -13.816 7.755 1.00 42.47 108 TYR A C 1
ATOM 827 O O . TYR A 1 108 ? 5.738 -14.983 7.708 1.00 42.47 108 TYR A O 1
ATOM 835 N N . SER A 1 109 ? 4.392 -13.357 6.957 1.00 48.94 109 SER A N 1
ATOM 836 C CA . SER A 1 109 ? 3.719 -14.150 5.924 1.00 48.94 109 SER A CA 1
ATOM 837 C C . SER A 1 109 ? 4.122 -13.676 4.530 1.00 48.94 109 SER A C 1
ATOM 839 O O . SER A 1 109 ? 3.897 -12.517 4.191 1.00 48.94 109 SER A O 1
ATOM 841 N N . ILE A 1 110 ? 4.650 -14.579 3.711 1.00 52.88 110 ILE A N 1
ATOM 842 C CA . ILE A 1 110 ? 4.949 -14.323 2.299 1.00 52.88 110 ILE A CA 1
ATOM 843 C C . ILE A 1 110 ? 3.648 -13.950 1.558 1.00 52.88 110 ILE A C 1
ATOM 845 O O . ILE A 1 110 ? 2.716 -14.761 1.544 1.00 52.88 110 ILE A O 1
ATOM 849 N N . PRO A 1 111 ? 3.547 -12.757 0.944 1.00 56.59 111 PRO A N 1
ATOM 850 C CA . PRO A 1 111 ? 2.423 -12.418 0.080 1.00 56.59 111 PRO A CA 1
ATOM 851 C C . PRO A 1 111 ? 2.341 -13.384 -1.111 1.00 56.59 111 PRO A C 1
ATOM 853 O O . PRO A 1 111 ? 3.336 -13.668 -1.778 1.00 56.59 111 PRO A O 1
ATOM 856 N N . CYS A 1 112 ? 1.146 -13.910 -1.387 1.00 57.16 112 CYS A N 1
ATOM 857 C CA . CYS A 1 112 ? 0.886 -14.656 -2.616 1.00 57.16 112 CYS A CA 1
ATOM 858 C C . CYS A 1 112 ? 0.672 -13.657 -3.760 1.00 57.16 112 CYS A C 1
ATOM 860 O O . CYS A 1 112 ? -0.420 -13.111 -3.902 1.00 57.16 112 CYS A O 1
ATOM 862 N N . GLY A 1 113 ? 1.712 -13.425 -4.562 1.00 72.38 113 GLY A N 1
ATOM 863 C CA . GLY A 1 113 ? 1.673 -12.502 -5.699 1.00 72.38 113 GLY A CA 1
ATOM 864 C C . GLY A 1 113 ? 2.169 -11.093 -5.369 1.00 72.38 113 GLY A C 1
ATOM 865 O O . GLY A 1 113 ? 2.471 -10.776 -4.221 1.00 72.38 113 GLY A O 1
ATOM 866 N N . TYR A 1 114 ? 2.267 -10.260 -6.405 1.00 79.69 114 TYR A N 1
ATOM 867 C CA . TYR A 1 114 ? 2.687 -8.871 -6.257 1.00 79.69 114 TYR A CA 1
ATOM 868 C C . TYR A 1 114 ? 1.642 -8.022 -5.541 1.00 79.69 114 TYR A C 1
ATOM 870 O O . TYR A 1 114 ? 0.436 -8.281 -5.603 1.00 79.69 114 TYR A O 1
ATOM 878 N N . SER A 1 115 ? 2.107 -6.936 -4.935 1.00 80.12 115 SER A N 1
ATOM 879 C CA . SER A 1 115 ? 1.227 -5.974 -4.290 1.00 80.12 115 SER A CA 1
ATOM 880 C C . SER A 1 115 ? 0.320 -5.274 -5.298 1.00 80.12 115 SER A C 1
ATOM 882 O O . SER A 1 115 ? 0.775 -4.710 -6.294 1.00 80.12 115 SER A O 1
ATOM 884 N N . THR A 1 116 ? -0.982 -5.283 -5.012 1.00 84.25 116 THR A N 1
ATOM 885 C CA . THR A 1 116 ? -2.016 -4.586 -5.795 1.00 84.25 116 THR A CA 1
ATOM 886 C C . THR A 1 116 ? -2.330 -3.196 -5.240 1.00 84.25 116 THR A C 1
ATOM 888 O O . THR A 1 116 ? -2.892 -2.355 -5.943 1.00 84.25 116 THR A O 1
ATOM 891 N N . THR A 1 117 ? -1.931 -2.923 -3.993 1.00 80.25 117 THR A N 1
ATOM 892 C CA . THR A 1 117 ? -2.053 -1.616 -3.336 1.00 80.25 117 THR A CA 1
ATOM 893 C C . THR A 1 117 ? -0.794 -1.296 -2.539 1.00 80.25 117 THR A C 1
ATOM 895 O O . THR A 1 117 ? -0.289 -2.164 -1.829 1.00 80.25 117 THR A O 1
ATOM 898 N N . PHE A 1 118 ? -0.337 -0.049 -2.588 1.00 81.62 118 PHE A N 1
ATOM 899 C CA . PHE A 1 118 ? 0.780 0.461 -1.795 1.00 81.62 118 PHE A CA 1
ATOM 900 C C . PHE A 1 118 ? 0.506 1.926 -1.473 1.00 81.62 118 PHE A C 1
ATOM 902 O O . PHE A 1 118 ? 0.084 2.676 -2.342 1.00 81.62 118 PHE A O 1
ATOM 909 N N . ALA A 1 119 ? 0.691 2.360 -0.229 1.00 73.75 119 ALA A N 1
ATOM 910 C CA . ALA A 1 119 ? 0.476 3.763 0.123 1.00 73.75 119 ALA A CA 1
ATOM 911 C C . ALA A 1 119 ? -0.897 4.354 -0.136 1.00 73.75 119 ALA A C 1
ATOM 913 O O . ALA A 1 119 ? -0.997 5.529 -0.455 1.00 73.75 119 ALA A O 1
ATOM 914 N N . ASN A 1 120 ? -1.948 3.559 0.092 1.00 75.44 120 ASN A N 1
ATOM 915 C CA . ASN A 1 120 ? -3.335 3.907 -0.236 1.00 75.44 120 ASN A CA 1
ATOM 916 C C . ASN A 1 120 ? -3.526 4.216 -1.731 1.00 75.44 120 ASN A C 1
ATOM 918 O O . ASN A 1 120 ? -4.514 4.827 -2.109 1.00 75.44 120 ASN A O 1
ATOM 922 N N . ARG A 1 121 ? -2.589 3.770 -2.574 1.00 84.12 121 ARG A N 1
ATOM 923 C CA . ARG A 1 121 ? -2.601 3.926 -4.024 1.00 84.12 121 ARG A CA 1
ATOM 924 C C . ARG A 1 121 ? -2.745 2.565 -4.679 1.00 84.12 121 ARG A C 1
ATOM 926 O O . ARG A 1 121 ? -2.291 1.545 -4.142 1.00 84.12 121 ARG A O 1
ATOM 933 N N . LYS A 1 122 ? -3.369 2.549 -5.849 1.00 90.00 122 LYS A N 1
ATOM 934 C CA . LYS A 1 122 ? -3.420 1.374 -6.713 1.00 90.00 122 LYS A CA 1
ATOM 935 C C . LYS A 1 122 ? -2.036 1.147 -7.310 1.00 90.00 122 LYS A C 1
ATOM 937 O O . LYS A 1 122 ? -1.433 2.073 -7.846 1.00 90.00 122 LYS A O 1
ATOM 942 N N . VAL A 1 123 ? -1.535 -0.081 -7.231 1.00 88.81 123 VAL A N 1
ATOM 943 C CA . VAL A 1 123 ? -0.260 -0.425 -7.865 1.00 88.81 123 VAL A CA 1
ATOM 944 C C . VAL A 1 123 ? -0.506 -0.772 -9.329 1.00 88.81 123 VAL A C 1
ATOM 946 O O . VAL A 1 123 ? -1.336 -1.631 -9.632 1.00 88.81 123 VAL A O 1
ATOM 949 N N . ILE A 1 124 ? 0.213 -0.106 -10.230 1.00 92.56 124 ILE A N 1
ATOM 950 C CA . ILE A 1 124 ? 0.145 -0.327 -11.679 1.00 92.56 124 ILE A CA 1
ATOM 951 C C . ILE A 1 124 ? 1.542 -0.684 -12.177 1.00 92.56 124 ILE A C 1
ATOM 953 O O . ILE A 1 124 ? 2.501 0.020 -11.875 1.00 92.56 124 ILE A O 1
ATOM 957 N N . GLU A 1 125 ? 1.669 -1.775 -12.932 1.00 90.88 125 GLU A N 1
ATOM 958 C CA . GLU A 1 125 ? 2.940 -2.122 -13.575 1.00 90.88 125 GLU A CA 1
ATOM 959 C C . GLU A 1 125 ? 3.282 -1.075 -14.635 1.00 90.88 125 GLU A C 1
ATOM 961 O O . GLU A 1 125 ? 2.469 -0.771 -15.509 1.00 90.88 125 GLU A O 1
ATOM 966 N N . PHE A 1 126 ? 4.484 -0.516 -14.552 1.00 92.06 126 PHE A N 1
ATOM 967 C CA . PHE A 1 126 ? 4.970 0.419 -15.548 1.00 92.06 126 PHE A CA 1
ATOM 968 C C . PHE A 1 126 ? 5.320 -0.320 -16.841 1.00 92.06 126 PHE A C 1
ATOM 970 O O . PHE A 1 126 ? 6.184 -1.205 -16.857 1.00 92.06 126 PHE A O 1
ATOM 977 N N . ASP A 1 127 ? 4.677 0.098 -17.928 1.00 88.06 127 ASP A N 1
ATOM 978 C CA . ASP A 1 127 ? 4.997 -0.331 -19.282 1.00 88.06 127 ASP A CA 1
ATOM 979 C C . ASP A 1 127 ? 5.792 0.779 -20.005 1.00 88.06 127 ASP A C 1
ATOM 981 O O . ASP A 1 127 ? 5.262 1.870 -20.254 1.00 88.06 127 ASP A O 1
ATOM 985 N N . PRO A 1 128 ? 7.062 0.518 -20.374 1.00 86.12 128 PRO A N 1
ATOM 986 C CA . PRO A 1 128 ? 7.899 1.464 -21.110 1.00 86.12 128 PRO A CA 1
ATOM 987 C C . PRO A 1 128 ? 7.309 1.936 -22.447 1.00 86.12 128 PRO A C 1
ATOM 989 O O . PRO A 1 128 ? 7.699 2.993 -22.944 1.00 86.12 128 PRO A O 1
ATOM 992 N N . THR A 1 129 ? 6.400 1.160 -23.047 1.00 84.62 129 THR A N 1
ATOM 993 C CA . THR A 1 129 ? 5.797 1.459 -24.353 1.00 84.62 129 THR A CA 1
ATOM 994 C C . THR A 1 129 ? 4.619 2.421 -24.246 1.00 84.62 129 THR A C 1
ATOM 996 O O . THR A 1 129 ? 4.533 3.362 -25.034 1.00 84.62 129 THR A O 1
ATOM 999 N N . THR A 1 130 ? 3.740 2.235 -23.258 1.00 78.50 130 THR A N 1
ATOM 1000 C CA . THR A 1 130 ? 2.575 3.109 -23.046 1.00 78.50 130 THR A CA 1
ATOM 1001 C C . THR A 1 130 ? 2.914 4.350 -22.224 1.00 78.50 130 THR A C 1
ATOM 1003 O O . THR A 1 130 ? 2.169 5.326 -22.280 1.00 78.50 130 THR A O 1
ATOM 1006 N N . LYS A 1 131 ? 4.047 4.336 -21.501 1.00 81.69 131 LYS A N 1
ATOM 1007 C CA . LYS A 1 131 ? 4.488 5.392 -20.571 1.00 81.69 131 LYS A CA 1
ATOM 1008 C C . LYS A 1 131 ? 3.426 5.680 -19.491 1.00 81.69 131 LYS A C 1
ATOM 1010 O O . LYS A 1 131 ? 2.489 4.905 -19.305 1.00 81.69 131 LYS A O 1
ATOM 1015 N N . ILE A 1 132 ? 3.614 6.753 -18.719 1.00 90.44 132 ILE A N 1
ATOM 1016 C CA . ILE A 1 132 ? 2.687 7.170 -17.654 1.00 90.44 132 ILE A CA 1
ATOM 1017 C C . ILE A 1 132 ? 1.647 8.159 -18.189 1.00 90.44 132 ILE A C 1
ATOM 1019 O O . ILE A 1 132 ? 1.996 9.085 -18.922 1.00 90.44 132 ILE A O 1
ATOM 1023 N N . SER A 1 133 ? 0.385 7.976 -17.800 1.00 88.12 133 SER A N 1
ATOM 1024 C CA . SER A 1 133 ? -0.746 8.819 -18.225 1.00 88.12 133 SER A CA 1
ATOM 1025 C C . SER A 1 133 ? -1.442 9.554 -17.076 1.00 88.12 133 SER A C 1
ATOM 1027 O O . SER A 1 133 ? -2.154 10.520 -17.322 1.00 88.12 133 SER A O 1
ATOM 1029 N N . ASP A 1 134 ? -1.256 9.092 -15.840 1.00 92.88 134 ASP A N 1
ATOM 1030 C CA . ASP A 1 134 ? -1.860 9.636 -14.619 1.00 92.88 134 ASP A CA 1
ATOM 1031 C C . ASP A 1 134 ? -0.930 9.356 -13.425 1.00 92.88 134 ASP A C 1
ATOM 1033 O O . ASP A 1 134 ? -0.105 8.444 -13.476 1.00 92.88 134 ASP A O 1
ATOM 1037 N N . THR A 1 135 ? -1.028 10.131 -12.356 1.00 94.00 135 THR A N 1
ATOM 1038 C CA . THR A 1 135 ? -0.249 9.962 -11.122 1.00 94.00 135 THR A CA 1
ATOM 1039 C C . THR A 1 135 ? -1.115 9.991 -9.862 1.00 94.00 135 THR A C 1
ATOM 1041 O O . THR A 1 135 ? -0.624 9.628 -8.790 1.00 94.00 135 THR A O 1
ATOM 1044 N N . VAL A 1 136 ? -2.393 10.373 -9.968 1.00 92.44 136 VAL A N 1
ATOM 1045 C CA . VAL A 1 136 ? -3.304 10.478 -8.824 1.00 92.44 136 VAL A CA 1
ATOM 1046 C C . VAL A 1 136 ? -3.670 9.082 -8.336 1.00 92.44 136 VAL A C 1
ATOM 1048 O O . VAL A 1 136 ? -4.095 8.230 -9.105 1.00 92.44 136 VAL A O 1
ATOM 1051 N N . ASP A 1 137 ? -3.471 8.836 -7.042 1.00 90.06 137 ASP A N 1
ATOM 1052 C CA . ASP A 1 137 ? -3.756 7.554 -6.392 1.00 90.06 137 ASP A CA 1
ATOM 1053 C C . ASP A 1 137 ? -3.081 6.328 -7.045 1.00 90.06 137 ASP A C 1
ATOM 1055 O O . ASP A 1 137 ? -3.523 5.187 -6.868 1.00 90.06 137 ASP A O 1
ATOM 1059 N N . ILE A 1 138 ? -1.959 6.542 -7.749 1.00 93.94 138 ILE A N 1
ATOM 1060 C CA . ILE A 1 138 ? -1.185 5.497 -8.433 1.00 93.94 138 ILE A CA 1
ATOM 1061 C C . ILE A 1 138 ? 0.200 5.332 -7.801 1.00 93.94 138 ILE A C 1
ATOM 1063 O O . ILE A 1 138 ? 0.921 6.294 -7.541 1.00 93.94 138 ILE A O 1
ATOM 1067 N N . ALA A 1 139 ? 0.587 4.076 -7.586 1.00 92.38 139 ALA A N 1
ATOM 1068 C CA . ALA A 1 139 ? 1.960 3.673 -7.321 1.00 92.38 139 ALA A CA 1
ATOM 1069 C C . ALA A 1 139 ? 2.488 2.888 -8.529 1.00 92.38 139 ALA A C 1
ATOM 1071 O O . ALA A 1 139 ? 1.986 1.803 -8.833 1.00 92.38 139 ALA A O 1
ATOM 1072 N N . TYR A 1 140 ? 3.493 3.420 -9.224 1.00 95.44 140 TYR A N 1
ATOM 1073 C CA . TYR A 1 140 ? 4.061 2.744 -10.392 1.00 95.44 140 TYR A CA 1
ATOM 1074 C C . TYR A 1 140 ? 5.056 1.670 -9.968 1.00 95.44 140 TYR A C 1
ATOM 1076 O O . TYR A 1 140 ? 5.993 1.939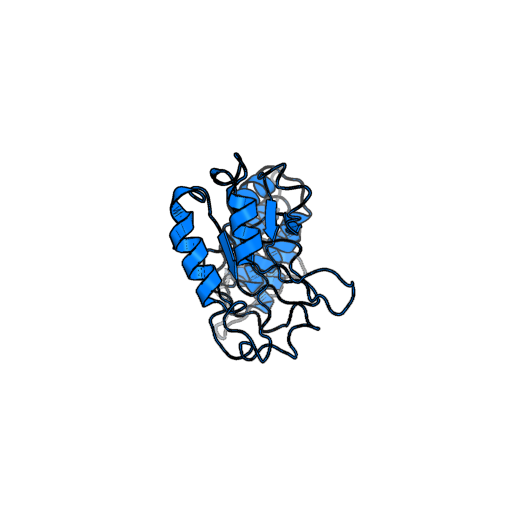 -9.216 1.00 95.44 140 TYR A O 1
ATOM 1084 N N . ALA A 1 141 ? 4.862 0.452 -10.464 1.00 92.19 141 ALA A N 1
ATOM 1085 C CA . ALA A 1 141 ? 5.744 -0.670 -10.207 1.00 92.19 141 ALA A CA 1
ATOM 1086 C C . ALA A 1 141 ? 6.757 -0.855 -11.339 1.00 92.19 141 ALA A C 1
ATOM 1088 O O . ALA A 1 141 ? 6.396 -1.028 -12.500 1.00 92.19 141 ALA A O 1
ATOM 1089 N N . LEU A 1 142 ? 8.034 -0.834 -10.979 1.00 90.94 142 LEU A N 1
ATOM 1090 C CA . LEU A 1 142 ? 9.192 -1.036 -11.838 1.00 90.94 142 LEU A CA 1
ATOM 1091 C C . LEU A 1 142 ? 9.784 -2.417 -11.531 1.00 90.94 142 LEU A C 1
ATOM 1093 O O . LEU A 1 142 ? 10.901 -2.528 -11.026 1.00 90.94 142 LEU A O 1
ATOM 1097 N N . ARG A 1 143 ? 9.008 -3.483 -11.761 1.00 85.00 143 ARG A N 1
ATOM 1098 C CA . ARG A 1 143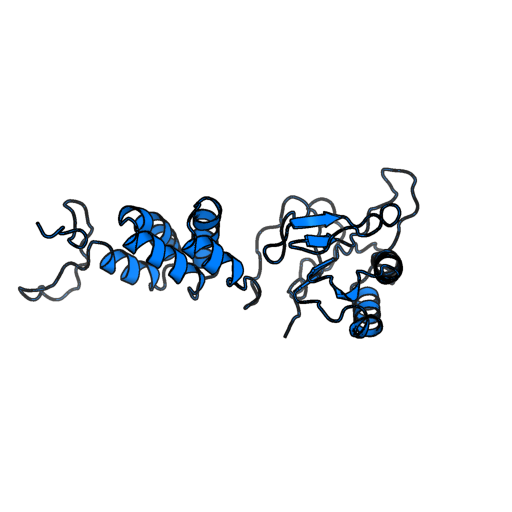 ? 9.426 -4.860 -11.450 1.00 85.00 143 ARG A CA 1
ATOM 1099 C C . ARG A 1 143 ? 10.254 -5.446 -12.584 1.00 85.00 143 ARG A C 1
ATOM 1101 O O . ARG A 1 143 ? 10.007 -5.149 -13.754 1.00 85.00 143 ARG A O 1
ATOM 1108 N N . ILE A 1 144 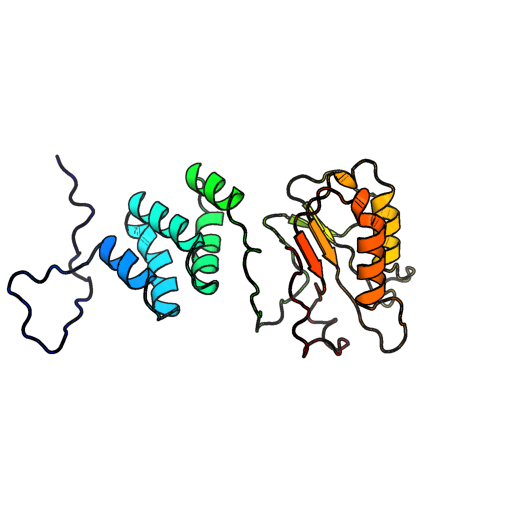? 11.219 -6.295 -12.261 1.00 78.81 144 ILE A N 1
ATOM 1109 C CA . ILE A 1 14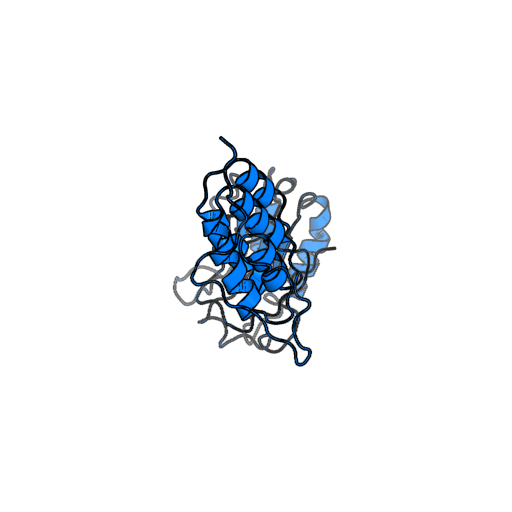4 ? 11.937 -7.073 -13.275 1.00 78.81 144 ILE A CA 1
ATOM 1110 C C . ILE A 1 144 ? 11.058 -8.264 -13.661 1.00 78.81 144 ILE A C 1
ATOM 1112 O O . ILE A 1 144 ? 10.627 -9.015 -12.794 1.00 78.81 144 ILE A O 1
ATOM 1116 N N . ILE A 1 145 ? 10.788 -8.437 -14.957 1.00 67.12 145 ILE A N 1
ATOM 1117 C CA . ILE A 1 145 ? 10.023 -9.584 -15.465 1.00 67.12 145 ILE A CA 1
ATOM 1118 C C . ILE A 1 145 ? 11.003 -10.523 -16.189 1.00 67.12 145 ILE A C 1
ATOM 1120 O O . ILE A 1 145 ? 11.593 -10.105 -17.189 1.00 67.12 145 ILE A O 1
ATOM 1124 N N . PRO A 1 146 ? 11.191 -11.773 -15.721 1.00 57.31 146 PRO A N 1
ATOM 1125 C CA . PRO A 1 146 ? 12.070 -12.748 -16.361 1.00 57.31 146 PRO A CA 1
ATOM 1126 C C . PRO A 1 146 ? 11.706 -13.002 -17.829 1.00 57.31 146 PRO A C 1
ATOM 1128 O O . PRO A 1 146 ? 10.552 -13.297 -18.150 1.00 57.31 146 PRO A O 1
ATOM 1131 N N . ALA A 1 147 ? 12.699 -12.983 -18.720 1.00 54.12 147 ALA A N 1
ATOM 1132 C CA . ALA A 1 147 ? 12.520 -13.268 -20.148 1.00 54.12 147 ALA A CA 1
ATOM 1133 C C . ALA A 1 147 ? 12.089 -14.717 -20.430 1.00 54.12 147 ALA A C 1
ATOM 1135 O O . ALA A 1 147 ? 11.482 -14.994 -21.469 1.00 54.12 147 ALA A O 1
ATOM 1136 N N . GLU A 1 148 ? 12.364 -15.638 -19.505 1.00 50.03 148 GLU A N 1
ATOM 1137 C CA . GLU A 1 148 ? 12.295 -17.087 -19.729 1.00 50.03 148 GLU A CA 1
ATOM 1138 C C . GLU A 1 148 ? 10.874 -17.664 -19.871 1.00 50.03 148 GLU A C 1
ATOM 1140 O O . GLU A 1 148 ? 10.716 -18.864 -20.075 1.00 50.03 148 GLU A O 1
ATOM 1145 N N . ARG A 1 149 ? 9.821 -16.832 -19.860 1.00 48.28 149 ARG A N 1
ATOM 1146 C CA . ARG A 1 149 ? 8.471 -17.248 -20.294 1.00 48.28 149 ARG A CA 1
ATOM 1147 C C . ARG A 1 149 ? 7.962 -16.604 -21.586 1.00 48.28 149 ARG A C 1
ATOM 1149 O O . ARG A 1 149 ? 6.941 -17.070 -22.082 1.00 48.28 149 ARG A O 1
ATOM 1156 N N . TYR A 1 150 ? 8.617 -15.577 -22.145 1.00 46.31 150 TYR A N 1
ATOM 1157 C CA . TYR A 1 150 ? 7.988 -14.756 -23.200 1.00 46.31 150 TYR A CA 1
ATOM 1158 C C . TYR A 1 150 ? 8.907 -14.193 -24.297 1.00 46.31 150 TYR A C 1
ATOM 1160 O O . TYR A 1 150 ? 8.432 -13.409 -25.116 1.00 46.31 150 TYR A O 1
ATOM 1168 N N . GLY A 1 151 ? 10.192 -14.560 -24.363 1.00 46.88 151 GLY A N 1
ATOM 1169 C CA . GLY A 1 151 ? 11.035 -14.206 -25.519 1.00 46.88 151 GLY A CA 1
ATOM 1170 C C . GLY A 1 151 ? 11.223 -12.695 -25.748 1.00 46.88 151 GLY A C 1
ATOM 1171 O O . GLY A 1 151 ? 11.420 -12.267 -26.883 1.00 46.88 151 GLY A O 1
ATOM 1172 N N . LYS A 1 152 ? 11.149 -11.881 -24.685 1.00 45.16 152 LYS A N 1
ATOM 1173 C CA . LYS A 1 152 ? 11.432 -10.434 -24.699 1.00 45.16 152 LYS A CA 1
ATOM 1174 C C . LYS A 1 152 ? 12.688 -10.134 -23.870 1.00 45.16 152 LYS A C 1
ATOM 1176 O O . LYS A 1 152 ? 12.907 -10.836 -22.886 1.00 45.16 152 LYS A O 1
ATOM 1181 N N . PRO A 1 153 ? 13.498 -9.116 -24.222 1.00 51.41 153 PRO A N 1
ATOM 1182 C CA . PRO A 1 153 ? 14.659 -8.733 -23.421 1.00 51.41 153 PRO A CA 1
ATOM 1183 C C . PRO A 1 153 ? 14.226 -8.317 -22.009 1.00 51.41 153 PRO A C 1
ATOM 1185 O O . PRO A 1 153 ? 13.268 -7.556 -21.850 1.00 51.41 153 PRO A O 1
ATOM 1188 N N . VAL A 1 154 ? 14.922 -8.832 -20.991 1.00 65.88 154 VAL A N 1
ATOM 1189 C CA . VAL A 1 154 ? 14.733 -8.412 -19.596 1.00 65.88 154 VAL A CA 1
ATOM 1190 C C . VAL A 1 154 ? 15.141 -6.947 -19.500 1.00 65.88 154 VAL A C 1
ATOM 1192 O O . VAL A 1 154 ? 16.292 -6.615 -19.757 1.00 65.88 154 VAL A O 1
ATOM 1195 N N . MET A 1 155 ? 14.201 -6.072 -19.152 1.00 78.12 155 MET A N 1
ATOM 1196 C CA . MET A 1 155 ? 14.508 -4.682 -18.822 1.00 78.12 155 MET A CA 1
ATOM 1197 C C . MET A 1 155 ? 14.691 -4.566 -17.311 1.00 78.12 155 MET A C 1
ATOM 1199 O O . MET A 1 155 ? 13.831 -5.028 -16.553 1.00 78.12 155 MET A O 1
ATOM 1203 N N . SER A 1 156 ? 15.794 -3.956 -16.875 1.00 81.88 156 SER A N 1
ATOM 1204 C CA . SER A 1 156 ? 16.048 -3.747 -15.451 1.00 81.88 156 SER A CA 1
ATOM 1205 C C . SER A 1 156 ? 15.093 -2.701 -14.863 1.00 81.88 156 SER A C 1
ATOM 1207 O O . SER A 1 156 ? 14.519 -1.870 -15.576 1.00 81.88 156 SER A O 1
ATOM 1209 N N . SER A 1 157 ? 14.937 -2.693 -13.537 1.00 84.75 157 SER A N 1
ATOM 1210 C CA . SER A 1 157 ? 14.206 -1.618 -12.855 1.00 84.75 157 SER A CA 1
ATOM 1211 C C . SER A 1 157 ? 14.847 -0.244 -13.074 1.00 84.75 157 SER A C 1
ATOM 1213 O O . SER A 1 157 ? 14.131 0.755 -13.099 1.00 84.75 157 SER A O 1
ATOM 1215 N N . VAL A 1 158 ? 16.173 -0.187 -13.250 1.00 87.69 158 VAL A N 1
ATOM 1216 C CA . VAL A 1 158 ? 16.911 1.054 -13.524 1.00 87.69 158 VAL A CA 1
ATOM 1217 C C . VAL A 1 158 ? 16.582 1.574 -14.921 1.00 87.69 158 VAL A C 1
ATOM 1219 O O . VAL A 1 158 ? 16.263 2.750 -15.062 1.00 87.69 158 VAL A O 1
ATOM 1222 N N . ASP A 1 159 ? 16.560 0.710 -15.935 1.00 88.81 159 ASP A N 1
ATOM 1223 C CA . ASP A 1 159 ? 16.175 1.101 -17.298 1.00 88.81 159 ASP A CA 1
ATOM 1224 C C . ASP A 1 159 ? 14.731 1.607 -17.337 1.00 88.81 159 ASP A C 1
ATOM 1226 O O . ASP A 1 159 ? 14.443 2.664 -17.902 1.00 88.81 159 ASP A O 1
ATOM 1230 N N . LYS A 1 160 ? 13.817 0.886 -16.670 1.00 90.19 160 LYS A N 1
ATOM 1231 C CA . LYS A 1 160 ? 12.422 1.319 -16.520 1.00 90.19 160 LYS A CA 1
ATOM 1232 C C . LYS A 1 160 ? 12.334 2.687 -15.845 1.00 90.19 160 LYS A C 1
ATOM 1234 O O . LYS A 1 160 ? 11.575 3.536 -16.307 1.00 90.19 160 LYS A O 1
ATOM 1239 N N . LEU A 1 161 ? 13.118 2.915 -14.788 1.00 92.75 161 LEU A N 1
ATOM 1240 C CA . LEU A 1 161 ? 13.179 4.203 -14.104 1.00 92.75 161 LEU A CA 1
ATOM 1241 C C . LEU A 1 161 ? 13.656 5.308 -15.053 1.00 92.75 161 LEU A C 1
ATOM 1243 O O . LEU A 1 161 ? 12.989 6.329 -15.158 1.00 92.75 161 LEU A O 1
ATOM 1247 N N . GLN A 1 162 ? 14.739 5.092 -15.801 1.00 92.88 162 GLN A N 1
ATOM 1248 C CA . GLN A 1 162 ? 15.249 6.080 -16.759 1.00 92.88 162 GLN A CA 1
ATOM 1249 C C . GLN A 1 162 ? 14.217 6.452 -17.828 1.00 92.88 162 GLN A C 1
ATOM 1251 O O . GLN A 1 162 ? 14.089 7.620 -18.184 1.00 92.88 162 GLN A O 1
ATOM 1256 N N . ILE A 1 163 ? 13.435 5.486 -18.312 1.00 93.69 163 ILE A N 1
ATOM 1257 C CA . ILE A 1 163 ? 12.354 5.754 -19.270 1.00 93.69 163 ILE A CA 1
ATOM 1258 C C . ILE A 1 163 ? 11.207 6.520 -18.601 1.00 93.69 163 ILE A C 1
ATOM 1260 O O . ILE A 1 163 ? 10.675 7.465 -19.183 1.00 93.69 163 ILE A O 1
ATOM 1264 N N . LEU A 1 164 ? 10.829 6.146 -17.377 1.00 95.00 164 LEU A N 1
ATOM 1265 C CA . LEU A 1 164 ? 9.787 6.825 -16.606 1.00 95.00 164 LEU A CA 1
ATOM 1266 C C . LEU A 1 164 ? 10.146 8.296 -16.336 1.00 95.00 164 LEU A C 1
ATOM 1268 O O . LEU A 1 164 ? 9.282 9.164 -16.470 1.00 95.00 164 LEU A O 1
ATOM 1272 N N . LEU A 1 165 ? 11.417 8.589 -16.047 1.00 95.38 165 LEU A N 1
ATOM 1273 C CA . LEU A 1 165 ? 11.927 9.945 -15.807 1.00 95.38 165 LEU A CA 1
ATOM 1274 C C . LEU A 1 165 ? 11.864 10.862 -17.037 1.00 95.38 165 LEU A C 1
ATOM 1276 O O . LEU A 1 165 ? 11.852 12.080 -16.891 1.00 95.38 165 LEU A O 1
ATOM 1280 N N . GLN A 1 166 ? 11.761 10.308 -18.248 1.00 94.12 166 GLN A N 1
ATOM 1281 C CA . GLN A 1 166 ? 11.553 11.103 -19.466 1.00 94.12 166 GLN A CA 1
ATOM 1282 C C . GLN A 1 166 ? 10.127 11.660 -19.574 1.00 94.12 166 GLN A C 1
ATOM 1284 O O . GLN A 1 166 ? 9.839 12.452 -20.474 1.00 94.12 166 GLN A O 1
ATOM 1289 N N . SER A 1 167 ? 9.206 11.222 -18.713 1.00 93.75 167 SER A N 1
ATOM 1290 C CA . SER A 1 167 ? 7.839 11.723 -18.722 1.00 93.75 167 SER A CA 1
ATOM 1291 C C . SER A 1 167 ? 7.745 13.123 -18.110 1.00 93.75 167 SER A C 1
ATOM 1293 O O . SER A 1 167 ? 8.287 13.350 -17.027 1.00 93.75 167 SER A O 1
ATOM 1295 N N . PRO A 1 168 ? 6.955 14.041 -18.700 1.00 94.06 168 PRO A N 1
ATOM 1296 C CA . PRO A 1 168 ? 6.670 15.335 -18.079 1.00 94.06 168 PRO A CA 1
ATOM 1297 C C . PRO A 1 168 ? 5.910 15.218 -16.746 1.00 94.06 168 PRO A C 1
ATOM 1299 O O . PRO A 1 168 ? 5.840 16.191 -16.004 1.00 94.06 168 PRO A O 1
ATOM 1302 N N . LEU A 1 169 ? 5.340 14.047 -16.436 1.00 95.88 169 LEU A N 1
ATOM 1303 C CA . LEU A 1 169 ? 4.636 13.783 -15.178 1.00 95.88 169 LEU A CA 1
ATOM 1304 C C . LEU A 1 169 ? 5.545 13.185 -14.090 1.00 95.88 169 LEU A C 1
ATOM 1306 O O . LEU A 1 169 ? 5.056 12.890 -13.002 1.00 95.88 169 LEU A O 1
ATOM 1310 N N . ALA A 1 170 ? 6.845 12.987 -14.347 1.00 95.00 170 ALA A N 1
ATOM 1311 C CA . ALA A 1 170 ? 7.755 12.325 -13.405 1.00 95.00 170 ALA A CA 1
ATOM 1312 C C . ALA A 1 170 ? 7.782 13.004 -12.023 1.00 95.00 170 ALA A C 1
ATOM 1314 O O . ALA A 1 170 ? 7.711 12.329 -10.997 1.00 95.00 170 ALA A O 1
ATOM 1315 N N . ASN A 1 171 ? 7.770 14.339 -11.996 1.00 96.06 171 ASN A N 1
ATOM 1316 C CA . ASN A 1 171 ? 7.746 15.125 -10.761 1.00 96.06 171 ASN A CA 1
ATOM 1317 C C . ASN A 1 171 ? 6.402 15.093 -10.018 1.00 96.06 171 ASN A C 1
ATOM 1319 O O . ASN A 1 171 ? 6.324 15.593 -8.903 1.00 96.06 171 ASN A O 1
ATOM 1323 N N . GLN A 1 172 ? 5.350 14.523 -10.608 1.00 96.31 172 GLN A N 1
ATOM 1324 C CA . GLN A 1 172 ? 4.040 14.370 -9.973 1.00 96.31 172 GLN A CA 1
ATOM 1325 C C . GLN A 1 172 ? 3.866 12.990 -9.338 1.00 96.31 172 GLN A C 1
ATOM 1327 O O . GLN A 1 172 ? 2.901 12.784 -8.606 1.00 96.31 172 GLN A O 1
ATOM 1332 N N . ILE A 1 173 ? 4.773 12.047 -9.603 1.00 95.31 173 ILE A N 1
ATOM 1333 C CA . ILE A 1 173 ? 4.693 10.690 -9.066 1.00 95.31 173 ILE A CA 1
ATOM 1334 C C . ILE A 1 173 ? 4.890 10.725 -7.554 1.00 95.31 173 ILE A C 1
ATOM 1336 O O . ILE A 1 173 ? 5.863 11.278 -7.048 1.00 95.31 173 ILE A O 1
ATOM 1340 N N . GLU A 1 174 ? 3.969 10.082 -6.839 1.00 91.88 174 GLU A N 1
ATOM 1341 C CA . GLU A 1 174 ? 3.964 10.076 -5.376 1.00 91.88 174 GLU A CA 1
ATOM 1342 C C . GLU A 1 174 ? 4.463 8.772 -4.760 1.00 91.88 174 GLU A C 1
ATOM 1344 O O . GLU A 1 174 ? 4.867 8.753 -3.595 1.00 91.88 174 GLU A O 1
ATOM 1349 N N . ALA A 1 175 ? 4.423 7.669 -5.507 1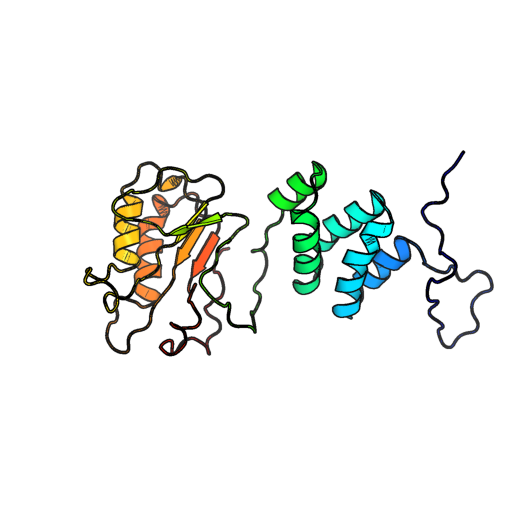.00 91.06 175 ALA A N 1
ATOM 1350 C CA . ALA A 1 175 ? 4.860 6.376 -5.010 1.00 91.06 175 ALA A CA 1
ATOM 1351 C C . ALA A 1 175 ? 5.453 5.496 -6.113 1.00 91.06 175 ALA A C 1
ATOM 1353 O O . ALA A 1 175 ? 4.896 5.393 -7.208 1.00 91.06 175 ALA A O 1
ATOM 1354 N N . LEU A 1 176 ? 6.549 4.812 -5.784 1.00 93.19 176 LEU A N 1
ATOM 1355 C CA . LEU A 1 176 ? 7.170 3.804 -6.643 1.00 93.19 176 LEU A CA 1
ATOM 1356 C C . LEU A 1 176 ? 7.293 2.470 -5.909 1.00 93.19 176 LEU 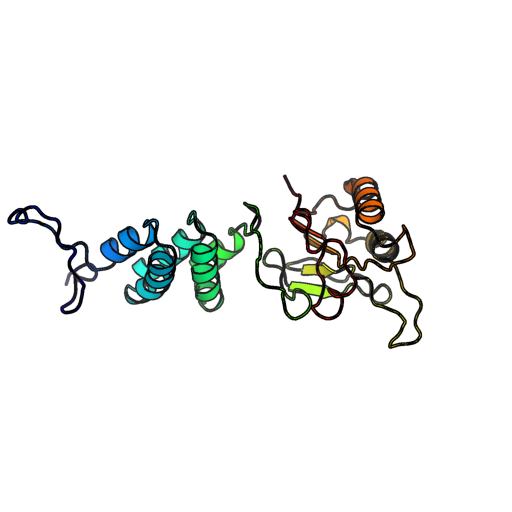A C 1
ATOM 1358 O O . LEU A 1 176 ? 7.533 2.419 -4.700 1.00 93.19 176 LEU A O 1
ATOM 1362 N N . VAL A 1 177 ? 7.143 1.389 -6.667 1.00 89.44 177 VAL A N 1
ATOM 1363 C CA . VAL A 1 177 ? 7.304 0.010 -6.209 1.00 89.44 177 VAL A CA 1
ATOM 1364 C C . VAL A 1 177 ? 8.398 -0.653 -7.037 1.00 89.44 177 VAL A C 1
ATOM 1366 O O . VAL A 1 177 ? 8.375 -0.605 -8.259 1.00 89.44 177 VAL A O 1
ATOM 1369 N N . PHE A 1 178 ? 9.348 -1.303 -6.387 1.00 86.31 178 PHE A N 1
ATOM 1370 C CA . PHE A 1 178 ? 10.447 -2.016 -7.017 1.00 86.31 178 PHE A CA 1
ATOM 1371 C C . PHE A 1 178 ? 10.361 -3.489 -6.640 1.00 86.31 178 PHE A C 1
ATOM 1373 O O . PHE A 1 178 ? 10.489 -3.851 -5.468 1.00 86.31 178 PHE A O 1
ATOM 1380 N N . GLY A 1 179 ? 10.157 -4.338 -7.644 1.00 79.56 179 GLY A N 1
ATOM 1381 C CA . GLY A 1 179 ? 10.345 -5.781 -7.526 1.00 79.56 179 GLY A CA 1
ATOM 1382 C C . GLY A 1 179 ? 11.752 -6.130 -7.977 1.00 79.56 179 GLY A C 1
ATOM 1383 O O . GLY A 1 179 ? 12.054 -6.022 -9.166 1.00 79.56 179 GLY A O 1
ATOM 1384 N N . LEU A 1 180 ? 12.612 -6.487 -7.023 1.00 70.62 180 LEU A N 1
ATOM 1385 C CA . LEU A 1 180 ? 14.005 -6.841 -7.283 1.00 70.62 180 LEU A CA 1
ATOM 1386 C C . LEU A 1 180 ? 14.123 -8.355 -7.402 1.00 70.62 180 LEU A C 1
ATOM 1388 O O . LEU A 1 180 ? 13.690 -9.080 -6.506 1.00 70.62 180 LEU A O 1
ATOM 1392 N N . TRP A 1 181 ? 14.743 -8.821 -8.480 1.00 61.38 181 TRP A N 1
ATOM 1393 C CA . TRP A 1 181 ? 15.018 -10.234 -8.684 1.00 61.38 181 TRP A CA 1
ATOM 1394 C C . TRP A 1 181 ? 16.514 -10.477 -8.512 1.00 61.38 181 TRP A C 1
ATOM 1396 O O . TRP A 1 181 ? 17.321 -9.829 -9.167 1.00 61.38 181 TRP A O 1
ATOM 1406 N N . TYR A 1 182 ? 16.897 -11.386 -7.616 1.00 54.72 182 TYR A N 1
ATOM 1407 C CA . TYR A 1 182 ? 18.298 -11.770 -7.461 1.00 54.72 182 TYR A CA 1
ATOM 1408 C C . TYR A 1 182 ? 18.536 -13.015 -8.305 1.00 54.72 182 TYR A C 1
ATOM 1410 O O . TYR A 1 182 ? 18.101 -14.109 -7.961 1.00 54.72 182 TYR A O 1
ATOM 1418 N N . THR A 1 183 ? 19.214 -12.848 -9.431 1.00 47.91 183 THR A N 1
ATOM 1419 C CA . THR A 1 183 ? 19.782 -13.971 -10.172 1.00 47.91 183 THR A CA 1
ATOM 1420 C C . THR A 1 183 ? 21.170 -14.277 -9.607 1.00 47.91 183 THR A C 1
ATOM 1422 O O . THR A 1 183 ? 21.890 -13.383 -9.170 1.00 47.91 183 THR A O 1
ATOM 1425 N N . SER A 1 184 ? 21.572 -15.551 -9.603 1.00 47.56 184 SER A N 1
ATOM 1426 C CA . SER A 1 184 ? 22.892 -16.002 -9.120 1.00 47.56 184 SER A CA 1
ATOM 1427 C C . SER A 1 184 ? 24.076 -15.433 -9.915 1.00 47.56 184 SER A C 1
ATOM 1429 O O . SER A 1 184 ? 25.222 -15.544 -9.492 1.00 47.56 184 SER A O 1
ATOM 1431 N N . SER A 1 185 ? 23.800 -14.815 -11.059 1.00 53.06 185 SER A N 1
ATOM 1432 C CA . SER A 1 185 ? 24.715 -13.960 -11.803 1.00 53.06 185 SER A CA 1
ATOM 1433 C C . SER A 1 185 ? 24.029 -12.621 -12.041 1.00 53.06 185 SER A C 1
ATOM 1435 O O . SER A 1 185 ? 22.902 -12.645 -12.532 1.00 53.06 185 SER A O 1
ATOM 1437 N N . LEU A 1 186 ? 24.736 -11.514 -11.795 1.00 48.66 186 LEU A N 1
ATOM 1438 C CA . LEU A 1 186 ? 24.507 -10.129 -12.256 1.00 48.66 186 LEU A CA 1
ATOM 1439 C C . LEU A 1 186 ? 24.309 -9.118 -11.116 1.00 48.66 186 LEU A C 1
ATOM 1441 O O . LEU A 1 186 ? 23.331 -9.128 -10.374 1.00 48.66 186 LEU A O 1
ATOM 1445 N N . GLU A 1 187 ? 25.277 -8.208 -11.032 1.00 51.59 187 GLU A N 1
ATOM 1446 C CA . GLU A 1 187 ? 25.332 -7.053 -10.132 1.00 51.59 187 GLU A CA 1
ATOM 1447 C C . GLU A 1 187 ? 24.201 -6.034 -10.416 1.00 51.59 187 GLU A C 1
ATOM 1449 O O . GLU A 1 187 ? 23.806 -5.282 -9.521 1.00 51.59 187 GLU A O 1
ATOM 1454 N N . ASP A 1 188 ? 23.607 -6.084 -11.616 1.00 49.66 188 ASP A N 1
ATOM 1455 C CA . ASP A 1 188 ? 22.671 -5.089 -12.168 1.00 49.66 188 ASP A CA 1
ATOM 1456 C C . ASP A 1 188 ? 21.224 -5.179 -11.652 1.00 49.66 188 ASP A C 1
ATOM 1458 O O . ASP A 1 188 ? 20.448 -4.235 -11.802 1.00 49.66 188 ASP A O 1
ATOM 1462 N N . TYR A 1 189 ? 20.843 -6.286 -11.008 1.00 57.03 189 TYR A N 1
ATOM 1463 C CA . TYR A 1 189 ? 19.478 -6.493 -10.490 1.00 57.03 189 TYR A CA 1
ATOM 1464 C C . TYR A 1 189 ? 19.374 -6.342 -8.970 1.00 57.03 189 TYR A C 1
ATOM 1466 O O . TYR A 1 189 ? 18.363 -6.678 -8.349 1.00 57.03 189 TYR A O 1
ATOM 1474 N N . THR A 1 190 ? 20.444 -5.844 -8.354 1.00 61.09 190 THR A N 1
ATOM 1475 C CA . THR A 1 190 ? 20.548 -5.705 -6.906 1.00 61.09 190 THR A CA 1
ATOM 1476 C C . THR A 1 190 ? 19.935 -4.389 -6.415 1.00 61.09 190 THR A C 1
ATOM 1478 O O . THR A 1 190 ? 19.709 -3.441 -7.163 1.00 61.09 190 THR A O 1
ATOM 1481 N N . PHE A 1 191 ? 19.665 -4.315 -5.112 1.00 72.50 191 PHE A N 1
ATOM 1482 C CA . PHE A 1 191 ? 19.185 -3.111 -4.425 1.00 72.50 191 PHE A CA 1
ATOM 1483 C C . PHE A 1 191 ? 20.019 -1.849 -4.713 1.00 72.50 191 PHE A C 1
ATOM 1485 O O . PHE A 1 191 ? 19.476 -0.748 -4.782 1.00 72.50 191 PHE A O 1
ATOM 1492 N N . ARG A 1 192 ? 21.339 -1.994 -4.879 1.00 77.75 192 ARG A N 1
ATOM 1493 C CA . ARG A 1 192 ? 22.267 -0.860 -4.917 1.00 77.75 192 ARG A CA 1
ATOM 1494 C C . ARG A 1 192 ? 22.145 0.002 -6.187 1.00 77.75 192 ARG A C 1
ATOM 1496 O O . ARG A 1 192 ? 21.922 1.196 -6.016 1.00 77.75 192 ARG A O 1
ATOM 1503 N N . PRO A 1 193 ? 22.182 -0.546 -7.418 1.00 80.69 193 PRO A N 1
ATOM 1504 C CA . PRO A 1 193 ? 21.922 0.230 -8.634 1.00 80.69 193 PRO A CA 1
ATOM 1505 C C . PRO A 1 193 ? 20.601 1.007 -8.608 1.00 80.69 193 PRO A C 1
ATOM 1507 O O . PRO A 1 193 ? 20.545 2.152 -9.050 1.00 80.69 193 PRO A O 1
ATOM 1510 N N . VAL A 1 194 ? 19.538 0.414 -8.050 1.00 83.25 194 VAL A N 1
ATOM 1511 C CA . VAL A 1 194 ? 18.236 1.085 -7.912 1.00 83.25 194 VAL A CA 1
ATOM 1512 C C . VAL A 1 194 ? 18.319 2.265 -6.947 1.00 83.25 194 VAL A C 1
ATOM 1514 O O . VAL A 1 194 ? 17.807 3.338 -7.262 1.00 83.25 194 VAL A O 1
ATOM 1517 N N . MET A 1 195 ? 18.990 2.104 -5.804 1.00 83.94 195 MET A N 1
ATOM 1518 C CA . MET A 1 195 ? 19.193 3.208 -4.863 1.00 83.94 195 MET A CA 1
ATOM 1519 C C . MET A 1 195 ? 20.035 4.333 -5.460 1.00 83.94 195 MET A C 1
ATOM 1521 O O . MET A 1 195 ? 19.657 5.495 -5.330 1.00 83.94 195 MET A O 1
ATOM 1525 N N . ASP A 1 196 ? 21.129 4.006 -6.146 1.00 88.06 196 ASP A N 1
ATOM 1526 C CA . ASP A 1 196 ? 21.984 5.004 -6.792 1.00 88.06 196 ASP A CA 1
ATOM 1527 C C . ASP A 1 196 ? 21.202 5.769 -7.877 1.00 88.06 196 ASP A C 1
ATOM 1529 O O . ASP A 1 196 ? 21.265 6.997 -7.952 1.00 88.06 196 ASP A O 1
ATOM 1533 N N . ALA A 1 197 ? 20.385 5.071 -8.673 1.00 90.19 197 ALA A N 1
ATOM 1534 C CA . ALA A 1 197 ? 19.527 5.698 -9.676 1.00 90.19 197 ALA A CA 1
ATOM 1535 C C . ALA A 1 197 ? 18.449 6.605 -9.056 1.00 90.19 197 ALA A C 1
ATOM 1537 O O . ALA A 1 197 ? 18.219 7.704 -9.558 1.00 90.19 197 ALA A O 1
ATOM 1538 N N . LEU A 1 198 ? 17.819 6.185 -7.953 1.00 90.31 198 LEU A N 1
ATOM 1539 C CA . LEU A 1 198 ? 16.851 7.005 -7.217 1.00 90.31 198 LEU A CA 1
ATOM 1540 C C . LEU A 1 198 ? 17.497 8.269 -6.637 1.00 90.31 198 LEU A C 1
ATOM 1542 O O . LEU A 1 198 ? 16.919 9.349 -6.744 1.00 90.31 198 LEU A O 1
ATOM 1546 N N . LEU A 1 199 ? 18.697 8.149 -6.061 1.00 90.31 199 LEU A N 1
ATOM 1547 C CA . LEU A 1 199 ? 19.454 9.290 -5.540 1.00 90.31 199 LEU A CA 1
ATOM 1548 C C . LEU A 1 199 ? 19.818 10.271 -6.656 1.00 90.31 199 LEU A C 1
ATOM 1550 O O . LEU A 1 199 ? 19.644 11.475 -6.496 1.00 90.31 199 LEU A O 1
ATOM 1554 N N . ASN A 1 200 ? 20.248 9.776 -7.816 1.00 95.25 200 ASN A N 1
ATOM 1555 C CA . ASN A 1 200 ? 20.547 10.631 -8.966 1.00 95.25 200 ASN A CA 1
ATOM 1556 C C . ASN A 1 200 ? 19.292 11.315 -9.535 1.00 95.25 200 ASN A C 1
ATOM 1558 O O . ASN A 1 200 ? 19.378 12.428 -10.046 1.00 95.25 200 ASN A O 1
ATOM 1562 N N . ALA A 1 201 ? 18.126 10.680 -9.421 1.00 94.31 201 ALA A N 1
ATOM 1563 C CA . ALA A 1 201 ? 16.855 11.193 -9.926 1.00 94.31 201 ALA A CA 1
ATOM 1564 C C . ALA A 1 201 ? 16.066 12.053 -8.919 1.00 94.31 201 ALA A C 1
ATOM 1566 O O . ALA A 1 201 ? 14.947 12.466 -9.226 1.00 94.31 201 ALA A O 1
ATOM 1567 N N . HIS A 1 202 ? 16.606 12.323 -7.724 1.00 89.25 202 HIS A N 1
ATOM 1568 C CA . HIS A 1 202 ? 15.853 12.934 -6.620 1.00 89.25 202 HIS A CA 1
ATOM 1569 C C . HIS A 1 202 ? 15.208 14.289 -6.970 1.00 89.25 202 HIS A C 1
ATOM 1571 O O . HIS A 1 202 ? 14.097 14.565 -6.522 1.00 89.25 202 HIS A O 1
ATOM 1577 N N . GLU A 1 203 ? 15.850 15.115 -7.803 1.00 93.00 203 GLU A N 1
ATOM 1578 C CA . GLU A 1 203 ? 15.283 16.400 -8.243 1.00 93.00 203 GLU A CA 1
ATOM 1579 C C . GLU A 1 203 ? 14.088 16.216 -9.194 1.00 93.00 203 GLU A C 1
ATOM 1581 O O . GLU A 1 203 ? 13.092 16.939 -9.114 1.00 93.00 203 GLU A O 1
ATOM 1586 N N . GLN A 1 204 ? 14.160 15.217 -10.079 1.00 95.50 204 GLN A N 1
ATOM 1587 C CA . GLN A 1 204 ? 13.095 14.894 -11.033 1.00 95.50 204 GLN A CA 1
ATOM 1588 C C . GLN A 1 204 ? 11.911 14.200 -10.352 1.00 95.50 204 GLN A C 1
ATOM 1590 O O . GLN A 1 204 ? 10.772 14.376 -10.771 1.00 95.50 204 GLN A O 1
ATOM 1595 N N . LEU A 1 205 ? 12.173 13.450 -9.280 1.00 94.44 205 LEU A N 1
ATOM 1596 C CA . LEU A 1 205 ? 11.195 12.726 -8.465 1.00 94.44 205 LEU A CA 1
ATOM 1597 C C . LEU A 1 205 ? 10.802 13.501 -7.196 1.00 94.44 205 LEU A C 1
ATOM 1599 O O . LEU A 1 205 ? 10.628 12.930 -6.119 1.00 94.44 205 LEU A O 1
ATOM 1603 N N . SER A 1 206 ? 10.649 14.817 -7.315 1.00 92.62 206 SER A N 1
ATOM 1604 C CA . SER A 1 206 ? 10.498 15.724 -6.169 1.00 92.62 206 SER A CA 1
ATOM 1605 C C . SER A 1 206 ? 9.218 15.544 -5.337 1.00 92.62 206 SER A C 1
ATOM 1607 O O . SER A 1 206 ? 9.166 16.035 -4.211 1.00 92.62 206 SER A O 1
ATOM 1609 N N . ASN A 1 207 ? 8.200 14.829 -5.834 1.00 92.81 207 ASN A N 1
ATOM 1610 C CA . ASN A 1 207 ? 6.948 14.565 -5.107 1.00 92.81 207 ASN A CA 1
ATOM 1611 C C . ASN A 1 207 ? 6.836 13.128 -4.557 1.00 92.81 207 ASN A C 1
ATOM 1613 O O . ASN A 1 207 ? 5.757 12.727 -4.116 1.00 92.81 207 ASN A O 1
ATOM 1617 N N . ILE A 1 208 ? 7.920 12.341 -4.554 1.00 91.81 208 ILE A N 1
ATOM 1618 C CA . ILE A 1 208 ? 7.897 10.990 -3.978 1.00 91.81 208 ILE A CA 1
ATOM 1619 C C . ILE A 1 208 ? 7.613 11.054 -2.473 1.00 91.81 208 ILE A C 1
ATOM 1621 O O . ILE A 1 208 ? 8.326 11.685 -1.699 1.00 91.81 208 ILE A O 1
ATOM 1625 N N . LYS A 1 209 ? 6.564 10.342 -2.055 1.00 86.44 209 LYS A N 1
ATOM 1626 C CA . LYS A 1 209 ? 6.093 10.222 -0.666 1.00 86.44 209 LYS A CA 1
ATOM 1627 C C . LYS A 1 209 ? 6.279 8.814 -0.108 1.00 86.44 209 LYS A C 1
ATOM 1629 O O . LYS A 1 209 ? 6.240 8.634 1.107 1.00 86.44 209 LYS A O 1
ATOM 1634 N N . ALA A 1 210 ? 6.412 7.811 -0.975 1.00 83.94 210 ALA A N 1
ATOM 1635 C CA . ALA A 1 210 ? 6.533 6.416 -0.574 1.00 83.94 210 ALA A CA 1
ATOM 1636 C C . ALA A 1 210 ? 7.363 5.596 -1.574 1.00 83.94 210 ALA A C 1
ATOM 1638 O O . ALA A 1 210 ? 7.136 5.653 -2.781 1.00 83.94 210 ALA A O 1
ATOM 1639 N N . LEU A 1 211 ? 8.275 4.771 -1.060 1.00 87.31 211 LEU A N 1
ATOM 1640 C CA . LEU A 1 211 ? 9.042 3.802 -1.841 1.00 87.31 211 LEU A CA 1
ATOM 1641 C C . LEU A 1 211 ? 8.843 2.404 -1.260 1.00 87.31 211 LEU A C 1
ATOM 1643 O O . LEU A 1 211 ? 9.032 2.192 -0.061 1.00 87.31 211 LEU A O 1
ATOM 1647 N N . PHE A 1 212 ? 8.471 1.448 -2.108 1.00 83.62 212 PHE A N 1
ATOM 1648 C CA . PHE A 1 212 ? 8.470 0.033 -1.757 1.00 83.62 212 PHE A CA 1
ATOM 1649 C C . PHE A 1 212 ? 9.589 -0.662 -2.516 1.00 83.62 212 PHE A C 1
ATOM 1651 O O . PHE A 1 212 ? 9.571 -0.683 -3.740 1.00 83.62 212 PHE A O 1
ATOM 1658 N N . ILE A 1 213 ? 10.549 -1.246 -1.805 1.00 80.19 213 ILE A N 1
ATOM 1659 C CA . ILE A 1 213 ? 11.632 -2.018 -2.404 1.00 80.19 213 ILE A CA 1
ATOM 1660 C C . ILE A 1 213 ? 11.530 -3.473 -1.944 1.00 80.19 213 ILE A C 1
ATOM 1662 O O . ILE A 1 213 ? 11.474 -3.742 -0.745 1.00 80.19 213 ILE A O 1
ATOM 1666 N N . GLY A 1 214 ? 11.511 -4.400 -2.903 1.00 75.94 214 GLY A N 1
ATOM 1667 C CA . GLY A 1 214 ? 11.401 -5.837 -2.652 1.00 75.94 214 GLY A CA 1
ATOM 1668 C C . GLY A 1 214 ? 9.991 -6.410 -2.814 1.00 75.94 214 GLY A C 1
ATOM 1669 O O . GLY A 1 214 ? 9.666 -7.386 -2.144 1.00 75.94 214 GLY A O 1
ATOM 1670 N N . ASP A 1 215 ? 9.150 -5.832 -3.678 1.00 78.62 215 ASP A N 1
ATOM 1671 C CA . ASP A 1 215 ? 7.846 -6.420 -4.017 1.00 78.62 215 ASP A CA 1
ATOM 1672 C C . ASP A 1 215 ? 8.032 -7.639 -4.931 1.00 78.62 215 ASP A C 1
ATOM 1674 O O . ASP A 1 215 ? 8.208 -7.507 -6.141 1.00 78.62 215 ASP A O 1
ATOM 1678 N N . VAL A 1 216 ? 8.039 -8.825 -4.327 1.00 72.44 216 VAL A N 1
ATOM 1679 C CA . VAL A 1 216 ? 8.367 -10.103 -4.973 1.00 72.44 216 VAL A CA 1
ATOM 1680 C C . VAL A 1 216 ? 7.237 -11.104 -4.775 1.00 72.44 216 VAL A C 1
ATOM 1682 O O . VAL A 1 216 ? 6.580 -11.121 -3.732 1.00 72.44 216 VAL A O 1
ATOM 1685 N N . ASN A 1 217 ? 7.007 -11.956 -5.768 1.00 69.00 217 ASN A N 1
ATOM 1686 C CA . ASN A 1 217 ? 6.020 -13.023 -5.687 1.00 69.00 217 ASN A CA 1
ATOM 1687 C C . ASN A 1 217 ? 6.615 -14.315 -5.081 1.00 69.00 217 ASN A C 1
ATOM 1689 O O . ASN A 1 217 ? 7.827 -14.518 -4.998 1.00 69.00 217 ASN A O 1
ATOM 1693 N N . ASN A 1 218 ? 5.738 -15.231 -4.672 1.00 62.94 218 ASN A N 1
ATOM 1694 C CA . ASN A 1 218 ? 6.087 -16.520 -4.066 1.00 62.94 218 ASN A CA 1
ATOM 1695 C C . ASN A 1 218 ? 6.930 -17.448 -4.962 1.00 62.94 218 ASN A C 1
ATOM 1697 O O . ASN A 1 218 ? 7.683 -18.261 -4.434 1.00 62.94 218 ASN A O 1
ATOM 1701 N N . TYR A 1 219 ? 6.831 -17.331 -6.287 1.00 61.09 219 TYR A N 1
ATOM 1702 C CA . TYR A 1 219 ? 7.655 -18.082 -7.240 1.00 61.09 219 TYR A CA 1
ATOM 1703 C C . TYR A 1 219 ? 9.064 -17.484 -7.404 1.00 61.09 219 TYR A C 1
ATOM 1705 O O . TYR A 1 219 ? 10.002 -18.209 -7.721 1.00 61.09 219 TYR A O 1
ATOM 1713 N N . GLU A 1 220 ? 9.235 -16.184 -7.153 1.00 60.66 220 GLU A N 1
ATOM 1714 C CA . GLU A 1 220 ? 10.524 -15.476 -7.213 1.00 60.66 220 GLU A CA 1
ATOM 1715 C C . GLU A 1 220 ? 11.350 -15.659 -5.934 1.00 60.66 220 GLU A C 1
ATOM 1717 O O . GLU A 1 220 ? 12.578 -15.612 -5.963 1.00 60.66 220 GLU A O 1
ATOM 1722 N N . LEU A 1 221 ? 10.679 -15.928 -4.812 1.00 56.06 221 LEU A N 1
ATOM 1723 C CA . LEU A 1 221 ? 11.279 -16.101 -3.488 1.00 56.06 221 LEU A CA 1
ATOM 1724 C C . LEU A 1 221 ? 12.272 -17.263 -3.382 1.00 56.06 221 LEU A C 1
ATOM 1726 O O . LEU A 1 221 ? 13.203 -17.181 -2.584 1.00 56.06 221 LEU A O 1
ATOM 1730 N N . GLY A 1 222 ? 12.133 -18.300 -4.213 1.00 53.84 222 GLY A N 1
ATOM 1731 C CA . GLY A 1 222 ? 13.101 -19.404 -4.287 1.00 53.84 222 GLY A CA 1
ATOM 1732 C C . GLY A 1 222 ? 14.500 -18.983 -4.760 1.00 53.84 222 GLY A C 1
ATOM 1733 O O . GLY A 1 222 ? 15.442 -19.757 -4.618 1.00 53.84 222 GLY A O 1
ATOM 1734 N N . TYR A 1 223 ? 14.639 -17.762 -5.288 1.00 52.69 223 TYR A N 1
ATOM 1735 C CA . TYR A 1 223 ? 15.871 -17.233 -5.873 1.00 52.69 223 TYR A CA 1
ATOM 1736 C C . TYR A 1 223 ? 16.457 -16.046 -5.089 1.00 52.69 223 TYR A C 1
ATOM 1738 O O . TYR A 1 223 ? 17.503 -15.526 -5.460 1.00 52.69 223 TYR A O 1
ATOM 1746 N N . LEU A 1 224 ? 15.828 -15.615 -3.988 1.00 51.12 224 LEU A N 1
ATOM 1747 C CA . LEU A 1 224 ? 16.261 -14.449 -3.211 1.00 51.12 224 LEU A CA 1
ATOM 1748 C C . LEU A 1 224 ? 17.083 -14.862 -1.976 1.00 51.12 224 LEU A C 1
ATOM 1750 O O . LEU A 1 224 ? 16.517 -15.405 -1.028 1.00 51.12 224 LEU A O 1
ATOM 1754 N N . PRO A 1 225 ? 18.379 -14.504 -1.878 1.00 45.69 225 PRO A N 1
ATOM 1755 C CA . PRO A 1 225 ? 19.151 -14.667 -0.638 1.00 45.69 225 PRO A CA 1
ATOM 1756 C C . PRO A 1 225 ? 18.639 -13.774 0.511 1.00 45.69 225 PRO A C 1
ATOM 1758 O O . PRO A 1 225 ? 18.961 -13.984 1.679 1.00 45.69 225 PRO A O 1
ATOM 1761 N N . LEU A 1 226 ? 17.849 -12.747 0.179 1.00 45.44 226 LEU A N 1
ATOM 1762 C CA . LEU A 1 226 ? 17.451 -11.643 1.056 1.00 45.44 226 LEU A CA 1
ATOM 1763 C C . LEU A 1 226 ? 16.240 -11.910 1.954 1.00 45.44 226 LEU A C 1
ATOM 1765 O O . LEU A 1 226 ? 15.922 -11.064 2.787 1.00 45.44 226 LEU A O 1
ATOM 1769 N N . VAL A 1 227 ? 15.614 -13.087 1.872 1.00 43.38 227 VAL A N 1
ATOM 1770 C CA . VAL A 1 227 ? 14.484 -13.468 2.749 1.00 43.38 227 VAL A CA 1
ATOM 1771 C C . VAL A 1 227 ? 14.870 -13.463 4.239 1.00 43.38 227 VAL A C 1
ATOM 1773 O O . VAL A 1 227 ? 14.007 -13.425 5.114 1.00 43.38 227 VAL A O 1
ATOM 1776 N N . TYR A 1 228 ? 16.167 -13.414 4.548 1.00 38.62 228 TYR A N 1
ATOM 1777 C CA . TYR A 1 228 ? 16.677 -13.362 5.915 1.00 38.62 228 TYR A CA 1
ATOM 1778 C C . TYR A 1 228 ? 17.121 -11.979 6.406 1.00 38.62 228 TYR A C 1
ATOM 1780 O O . TYR A 1 228 ? 17.499 -11.879 7.573 1.00 38.62 228 TYR A O 1
ATOM 1788 N N . SER A 1 229 ? 17.073 -10.912 5.594 1.00 32.72 229 SER A N 1
ATOM 1789 C CA . SER A 1 229 ? 17.555 -9.595 6.033 1.00 32.72 229 SER A CA 1
ATOM 1790 C C . SER A 1 229 ? 16.457 -8.530 6.087 1.00 32.72 229 SER A C 1
ATOM 1792 O O . SER A 1 229 ? 15.564 -8.426 5.252 1.00 32.72 229 SER A O 1
ATOM 1794 N N . THR A 1 230 ? 16.536 -7.731 7.144 1.00 33.38 230 THR A N 1
ATOM 1795 C CA . THR A 1 230 ? 15.634 -6.675 7.620 1.00 33.38 230 THR A CA 1
ATOM 1796 C C . THR A 1 230 ? 15.473 -5.476 6.671 1.00 33.38 230 THR A C 1
ATOM 1798 O O . THR A 1 230 ? 15.010 -4.426 7.110 1.00 33.38 230 THR A O 1
ATOM 1801 N N . LEU A 1 231 ? 15.855 -5.597 5.397 1.00 36.84 231 LEU A N 1
ATOM 1802 C CA . LEU A 1 231 ? 15.917 -4.506 4.416 1.00 36.84 231 LEU A CA 1
ATOM 1803 C C . LEU A 1 231 ? 14.732 -4.460 3.437 1.00 36.84 231 LEU A C 1
ATOM 1805 O O . LEU A 1 231 ? 14.633 -3.507 2.673 1.00 36.84 231 LEU A O 1
ATOM 1809 N N . SER A 1 232 ? 13.774 -5.393 3.507 1.00 37.31 232 SER A N 1
ATOM 1810 C CA . SER A 1 232 ? 12.470 -5.308 2.806 1.00 37.31 232 SER A CA 1
ATOM 1811 C C . SER A 1 232 ? 11.543 -4.210 3.369 1.00 37.31 232 SER A C 1
ATOM 1813 O O . SER A 1 232 ? 10.320 -4.298 3.301 1.00 37.31 232 SER A O 1
ATOM 1815 N N . ASN A 1 233 ? 12.126 -3.215 4.026 1.00 41.97 233 ASN A N 1
ATOM 1816 C CA . ASN A 1 233 ? 11.504 -2.343 4.999 1.00 41.97 233 ASN A CA 1
ATOM 1817 C C . ASN A 1 233 ? 11.672 -0.907 4.506 1.00 41.97 233 ASN A C 1
ATOM 1819 O O . ASN A 1 233 ? 12.789 -0.400 4.439 1.00 41.97 233 ASN A O 1
ATOM 1823 N N . GLY A 1 234 ? 10.551 -0.290 4.120 1.00 36.62 234 GLY A N 1
ATOM 1824 C CA . GLY A 1 234 ? 10.495 1.028 3.491 1.00 36.62 234 GLY A CA 1
ATOM 1825 C C . GLY A 1 234 ? 11.333 2.079 4.218 1.00 36.62 234 GLY A C 1
ATOM 1826 O O . GLY A 1 234 ? 11.087 2.396 5.377 1.00 36.62 234 GLY A O 1
ATOM 1827 N N . LEU A 1 235 ? 12.316 2.622 3.509 1.00 29.86 235 LEU A N 1
ATOM 1828 C CA . LEU A 1 235 ? 13.052 3.822 3.881 1.00 29.86 235 LEU A CA 1
ATOM 1829 C C . LEU A 1 235 ? 12.259 5.023 3.377 1.00 29.86 235 LEU A C 1
ATOM 1831 O O . LEU A 1 235 ? 12.283 5.263 2.176 1.00 29.86 235 LEU A O 1
ATOM 1835 N N . VAL A 1 236 ? 11.599 5.779 4.257 1.00 33.31 236 VAL A N 1
ATOM 1836 C CA . VAL A 1 236 ? 11.318 7.203 4.004 1.00 33.31 236 VAL A CA 1
ATOM 1837 C C . VAL A 1 236 ? 11.239 7.940 5.348 1.00 33.31 236 VAL A C 1
ATOM 1839 O O . VAL A 1 236 ? 10.513 7.500 6.241 1.00 33.31 236 VAL A O 1
ATOM 1842 N N . GLN A 1 237 ? 12.037 9.006 5.489 1.00 28.08 237 GLN A N 1
ATOM 1843 C CA . GLN A 1 237 ? 11.975 9.976 6.593 1.00 28.08 237 GLN A CA 1
ATOM 1844 C C . GLN A 1 237 ? 10.681 10.795 6.549 1.00 28.08 237 GLN A C 1
ATOM 1846 O O . GLN A 1 237 ? 10.194 11.069 5.430 1.00 28.08 237 GLN A O 1
#

Mean predicted aligned error: 15.05 Å

Radius of gyration: 23.43 Å; Cα contacts (8 Å, |Δi|>4): 317; chains: 1; bounding box: 62×36×73 Å

Organism: NCBI:txid1356359

Secondary structure (DSSP, 8-state):
----TTSPPTTPPP---SSPPPTT-----HHHHHHHHHTSS-HHHHHHHHHHHGGGHHHHHHHHHHHTT-S-HHHHHHHHHHHTT---HHHHHHHHH--TTSS-----S--SSS-SEETTEEEEE--TTT-----TTEEEE-----GGGTSSPPPPHHHHHHHHHTSTTGGG--EEEE-----SS-GGGSHHHHHHHHHHTTTTTTT--EEEE----TTTGGG-GGGGSTTSS----

Sequence (237 aa):
MTNNQNQPREFDAVLGGEAPPPVQGAVLGGIEGVKRRLSSSNIEVGIASVSEALNYGNAGLYVVIEALKNKSRKVQRAALKILKDIEDPQVELALKNYKFWSSFEKVYSIPCGYSTTFANRKVIEFDPTTKISDTVDIAYALRIIPAERYGKPVMSSVDKLQILLQSPLANQIEALVFGLWYTSSLEDYTFRPVMDALLNAHEQLSNIKALFIGDVNNYELGYLPLVYSTLSNGLVQ

InterPro domains:
  IPR032675 Leucine-rich repeat domain superfamily [G3DSA:3.80.10.10] (150-233)

Foldseek 3Di:
DDDPLQAADPPDDADDDPDDDDPPNHRRHGLSVLLVQLLDPDLVSVLVSLVVLVVSPPSSLVSLLVQLVRPDLSSVVSSVVVLVPDPDPVSVVSLVPRANQPDWDDDPDADAAFDQADRQAGEDEADLVVADDDAPSYEYELEFDDCVPPVDDTDESLNSVVSNLPDPCQCVHAHYEYAAADDPDDPRRDPPSVVVSCVVCCVSPVNHNWYQHHRYHPVRVVRDPCPPDPPSITDDD

Solvent-accessible surface area (backbone atoms only — not comparable to full-atom values): 14273 Å² total; per-residue (Å²): 137,86,79,79,80,65,57,56,58,101,83,59,86,80,86,83,64,102,58,85,72,59,100,75,66,76,76,61,29,39,65,63,27,34,56,55,40,46,69,44,91,48,61,67,53,16,37,51,23,43,63,56,25,57,82,50,52,72,68,9,48,51,53,29,60,53,28,59,73,44,93,46,62,70,33,18,50,49,23,51,62,57,50,75,78,48,97,43,76,67,47,53,54,48,57,75,68,56,64,84,76,81,61,91,76,88,74,91,65,85,53,88,42,65,70,60,61,48,95,93,11,46,42,40,79,65,44,88,86,78,54,87,89,79,40,82,61,36,17,45,25,35,50,53,58,78,32,91,84,71,85,48,85,64,55,47,40,55,58,49,46,58,57,51,60,72,41,94,58,29,45,58,32,32,29,43,32,30,21,60,55,52,55,101,69,65,79,78,42,41,74,59,57,45,51,55,51,49,62,74,38,42,80,53,40,64,41,58,75,44,50,43,53,59,52,51,30,64,84,55,53,84,48,41,88,57,86,81,50,91,70,71,53,67,76,76,134

pLDDT: mean 75.0, std 19.93, range [28.08, 97.19]

Nearest PDB structures (foldseek):
  1z3x-assembly1_A  TM=8.350E-01  e=3.476E-02  Thermosynechococcus vestitus
  7e2u-assembly1_A  TM=7.898E-01  e=2.524E-01  Synechocystis sp. PCC 6803 substr. Kazusa
  4r11-assembly2_C  TM=5.920E-01  e=8.742E+00  Caenorhabditis elegans
  7g80-assembly1_B  TM=2.462E-01  e=5.406E+00  Homo sapiens